Protein AF-A0A941BJJ2-F1 (afdb_monomer)

Sequence (312 aa):
MTAWLQRWLAAWRRRQGHYDRRLLAAAHAQPLGSAAGLLVAAQWRRDLGRPLPRRWVVPLRQGLAQLSAAQRSRALGLLAEVAPRSLDGLPEDWLVQAAQLPGVAEWLGRPSALASLAQRAQFEQWVLAHCAQGHCLVGNAAALAGCGLGVQIDRAGAVWRFNQWQGGQAAPADVGTRCDVWVLSPALQDAPLPPGLRWAVVSGPDMRFQGRHWPLAQRLQAAGVAVLTVPLPAWRAAVEALQAPPSAGVLALAWLSQLGGGWQGLRALGIGQGLATPGSYHLARPGARPGSRHDWAAEAALVARWRAQGLG

Secondary structure (DSSP, 8-state):
--HHHHHHHHHHHHHTT--SHHHHHHHHTS-TTSHHHHHHHHHHHHHTT-PPPHHHHHHHHHTGGGS-HHHHHHHHHHHHHH-GGGGTTS-HHHHHHHTTSHHHHHHTT---SSPPHHHHHHHHHHHHHHGGG-EEEE--BGGGTT---HHHHHTSSEEEEESS-SSTT--HHHH-S--SEEEE-TT----PPPTT--EEEE-SS-GGGT----HHHHHHHHTT-EEEE--HHHHHHHHHHHSSPPPHHHHHHHHHHHHSSSSTTEEEESSS----BTTB-BTTSTTPPPPTTS-HHHHHHHHHHHHHTT--

Structure (mmCIF, N/CA/C/O backbone):
data_AF-A0A941BJJ2-F1
#
_entry.id   AF-A0A941BJJ2-F1
#
loop_
_atom_site.group_PDB
_atom_site.id
_atom_site.type_symbol
_atom_site.label_atom_id
_atom_site.label_alt_id
_atom_site.label_comp_id
_atom_site.label_asym_id
_atom_site.label_entity_id
_atom_site.label_seq_id
_atom_site.pdbx_PDB_ins_code
_atom_site.Cartn_x
_atom_site.Cartn_y
_atom_site.Cartn_z
_atom_site.occupancy
_atom_site.B_iso_or_equiv
_atom_site.auth_seq_id
_atom_site.auth_comp_id
_atom_site.auth_asym_id
_atom_site.auth_atom_id
_atom_site.pdbx_PDB_model_num
ATOM 1 N N . MET A 1 1 ? -2.528 18.295 -30.732 1.00 64.44 1 MET A N 1
ATOM 2 C CA . MET A 1 1 ? -1.818 18.414 -29.434 1.00 64.44 1 MET A CA 1
ATOM 3 C C . MET A 1 1 ? -0.493 17.671 -29.544 1.00 64.44 1 MET A C 1
ATOM 5 O O . MET A 1 1 ? -0.512 16.523 -29.963 1.00 64.44 1 MET A O 1
ATOM 9 N N . THR A 1 2 ? 0.644 18.308 -29.255 1.00 84.62 2 THR A N 1
ATOM 10 C CA . THR A 1 2 ? 1.971 17.679 -29.412 1.00 84.62 2 THR A CA 1
ATOM 11 C C . THR A 1 2 ? 2.172 16.536 -28.404 1.00 84.62 2 THR A C 1
ATOM 13 O O . THR A 1 2 ? 1.611 16.557 -27.305 1.00 84.62 2 THR A O 1
ATOM 16 N N . ALA A 1 3 ? 3.016 15.550 -28.732 1.00 82.38 3 ALA A N 1
ATOM 17 C CA . ALA A 1 3 ? 3.355 14.440 -27.827 1.00 82.38 3 ALA A CA 1
ATOM 18 C C . ALA A 1 3 ? 3.978 14.916 -26.495 1.00 82.38 3 ALA A C 1
ATOM 20 O O . ALA A 1 3 ? 3.915 14.238 -25.469 1.00 82.38 3 ALA A O 1
ATOM 21 N N . TRP A 1 4 ? 4.591 16.103 -26.487 1.00 84.88 4 TRP A N 1
ATOM 22 C CA . TRP A 1 4 ? 5.081 16.744 -25.268 1.00 84.88 4 TRP A CA 1
ATOM 23 C C . TRP A 1 4 ? 3.940 17.197 -24.345 1.00 84.88 4 TRP A C 1
ATOM 25 O O . TRP A 1 4 ? 3.949 16.841 -23.168 1.00 84.88 4 TRP A O 1
ATOM 35 N N . LEU A 1 5 ? 2.918 17.881 -24.875 1.00 86.81 5 LEU A N 1
ATOM 36 C CA . LEU A 1 5 ? 1.760 18.329 -24.088 1.00 86.81 5 LEU A CA 1
ATOM 37 C C . LEU A 1 5 ? 1.011 17.152 -23.453 1.00 86.81 5 LEU A C 1
ATOM 39 O O . LEU A 1 5 ? 0.650 17.209 -22.280 1.00 86.81 5 LEU A O 1
ATOM 43 N N . GLN A 1 6 ? 0.835 16.053 -24.193 1.00 84.06 6 GLN A N 1
ATOM 44 C CA . GLN A 1 6 ? 0.221 14.827 -23.668 1.00 84.06 6 GLN A CA 1
ATOM 45 C C . GLN A 1 6 ? 1.007 14.243 -22.486 1.00 84.06 6 GLN A C 1
ATOM 47 O O . GLN A 1 6 ? 0.415 13.875 -21.471 1.00 84.06 6 GLN A O 1
ATOM 52 N N . ARG A 1 7 ? 2.342 14.193 -22.590 1.00 84.75 7 ARG A N 1
ATOM 53 C CA . ARG A 1 7 ? 3.227 13.723 -21.511 1.00 84.75 7 ARG A CA 1
ATOM 54 C C . ARG A 1 7 ? 3.148 14.606 -20.279 1.00 84.75 7 ARG A C 1
ATOM 56 O O . ARG A 1 7 ? 3.023 14.094 -19.168 1.00 84.75 7 ARG A O 1
ATOM 63 N N . TRP A 1 8 ? 3.221 15.916 -20.483 1.00 90.06 8 TRP A N 1
ATOM 64 C CA . TRP A 1 8 ? 3.136 16.886 -19.403 1.00 90.06 8 TRP A CA 1
ATOM 65 C C . TRP A 1 8 ? 1.791 16.782 -18.677 1.00 90.06 8 TRP A C 1
ATOM 67 O O . TRP A 1 8 ? 1.768 16.643 -17.454 1.00 90.06 8 TRP A O 1
ATOM 77 N N . LEU A 1 9 ? 0.685 16.731 -19.425 1.00 90.44 9 LEU A N 1
ATOM 78 C CA . LEU A 1 9 ? -0.656 16.617 -18.860 1.00 90.44 9 LEU A CA 1
ATOM 79 C C . LEU A 1 9 ? -0.828 15.310 -18.077 1.00 90.44 9 LEU A C 1
ATOM 81 O O . LEU A 1 9 ? -1.348 15.327 -16.966 1.00 90.44 9 LEU A O 1
ATOM 85 N N . ALA A 1 10 ? -0.362 14.181 -18.614 1.00 88.75 10 ALA A N 1
ATOM 86 C CA . ALA A 1 10 ? -0.423 12.894 -17.924 1.00 88.75 10 ALA A CA 1
ATOM 87 C C . ALA A 1 10 ? 0.401 12.891 -16.628 1.00 88.75 10 ALA A C 1
ATOM 89 O O . ALA A 1 10 ? -0.076 12.442 -15.584 1.00 88.75 10 ALA A O 1
ATOM 90 N N . ALA A 1 11 ? 1.614 13.452 -16.664 1.00 90.69 11 ALA A N 1
ATOM 91 C CA . ALA A 1 11 ? 2.453 13.595 -15.480 1.00 90.69 11 ALA A CA 1
ATOM 92 C C . ALA A 1 11 ? 1.808 14.510 -14.428 1.00 90.69 11 ALA A C 1
ATOM 94 O O . ALA A 1 11 ? 1.835 14.186 -13.240 1.00 90.69 11 ALA A O 1
ATOM 95 N N . TRP A 1 12 ? 1.200 15.622 -14.850 1.00 92.62 12 TRP A N 1
ATOM 96 C CA . TRP A 1 12 ? 0.451 16.515 -13.971 1.00 92.62 12 TRP A CA 1
ATOM 97 C C . TRP A 1 12 ? -0.745 15.795 -13.336 1.00 92.62 12 TRP A C 1
ATOM 99 O O . TRP A 1 12 ? -0.838 15.753 -12.112 1.00 92.62 12 TRP A O 1
ATOM 109 N N . ARG A 1 13 ? -1.587 15.119 -14.131 1.00 92.94 13 ARG A N 1
ATOM 110 C CA . ARG A 1 13 ? -2.737 14.336 -13.639 1.00 92.94 13 ARG A CA 1
ATOM 111 C C . ARG A 1 13 ? -2.324 13.290 -12.606 1.00 92.94 13 ARG A C 1
ATOM 113 O O . ARG A 1 13 ? -2.926 13.198 -11.541 1.00 92.94 13 ARG A O 1
ATOM 120 N N . ARG A 1 14 ? -1.251 12.548 -12.887 1.00 92.69 14 ARG A N 1
ATOM 121 C CA . ARG A 1 14 ? -0.677 11.554 -11.971 1.00 92.69 14 ARG A CA 1
ATOM 122 C C . ARG A 1 14 ? -0.235 12.174 -10.639 1.00 92.69 14 ARG A C 1
ATOM 124 O O . ARG A 1 14 ? -0.453 11.574 -9.583 1.00 92.69 14 ARG A O 1
ATOM 131 N N . ARG A 1 15 ? 0.389 13.360 -10.670 1.00 91.75 15 ARG A N 1
ATOM 132 C CA . ARG A 1 15 ? 0.787 14.101 -9.456 1.00 91.75 15 ARG A CA 1
ATOM 133 C C . ARG A 1 15 ? -0.426 14.528 -8.633 1.00 91.75 15 ARG A C 1
ATOM 135 O O . ARG A 1 15 ? -0.359 14.422 -7.415 1.00 91.75 15 ARG A O 1
ATOM 142 N N . GLN A 1 16 ? -1.521 14.904 -9.293 1.00 92.88 16 GLN A N 1
ATOM 143 C CA . GLN A 1 16 ? -2.809 15.199 -8.652 1.00 92.88 16 GLN A CA 1
ATOM 144 C C . GLN A 1 16 ? -3.561 13.944 -8.170 1.00 92.88 16 GLN A C 1
ATOM 146 O O . GLN A 1 16 ? -4.627 14.059 -7.587 1.00 92.88 16 GLN A O 1
ATOM 151 N N . GLY A 1 17 ? -3.030 12.736 -8.398 1.00 93.00 17 GLY A N 1
ATOM 152 C CA . GLY A 1 17 ? -3.676 11.498 -7.956 1.00 93.00 17 GLY A CA 1
ATOM 153 C C . GLY A 1 17 ? -4.777 10.985 -8.884 1.00 93.00 17 GLY A C 1
ATOM 154 O O . GLY A 1 17 ? -5.478 10.057 -8.514 1.00 93.00 17 GLY A O 1
ATOM 155 N N . HIS A 1 18 ? -4.915 11.504 -10.108 1.00 93.94 18 HIS A N 1
ATOM 156 C CA . HIS A 1 18 ? -5.887 10.969 -11.068 1.00 93.94 18 HIS A CA 1
ATOM 157 C C . HIS A 1 18 ? -5.364 9.690 -11.722 1.00 93.94 18 HIS A C 1
ATOM 159 O O . HIS A 1 18 ? -4.494 9.734 -12.596 1.00 93.94 18 HIS A O 1
ATOM 165 N N . TYR A 1 19 ? -5.872 8.549 -11.266 1.00 93.88 19 TYR A N 1
ATOM 166 C CA . TYR A 1 19 ? -5.470 7.204 -11.668 1.00 93.88 19 TYR A CA 1
ATOM 167 C C . TYR A 1 19 ? -6.598 6.576 -12.494 1.00 93.88 19 TYR A C 1
ATOM 169 O O . TYR A 1 19 ? -7.220 5.592 -12.104 1.00 93.88 19 TYR A O 1
ATOM 177 N N . ASP A 1 20 ? -6.872 7.184 -13.647 1.00 91.38 20 ASP A N 1
ATOM 178 C CA . ASP A 1 20 ? -8.037 6.873 -14.471 1.00 91.38 20 ASP A CA 1
ATOM 179 C C . ASP A 1 20 ? -7.690 6.269 -15.843 1.00 91.38 20 ASP A C 1
ATOM 181 O O . ASP A 1 20 ? -6.527 6.111 -16.237 1.00 91.38 20 ASP A O 1
ATOM 185 N N . ARG A 1 21 ? -8.727 5.942 -16.626 1.00 88.19 21 ARG A N 1
ATOM 186 C CA . ARG A 1 21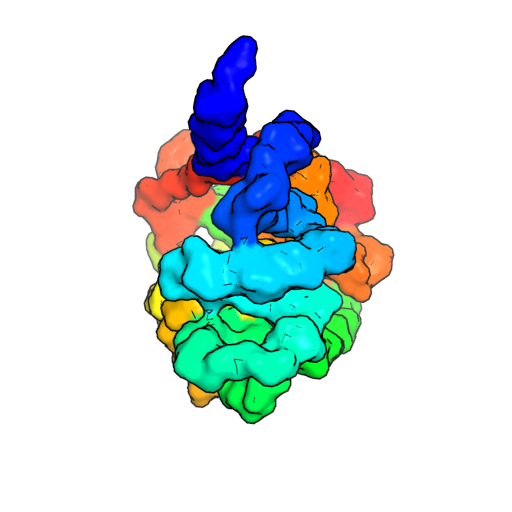 ? -8.564 5.457 -18.010 1.00 88.19 21 ARG A CA 1
ATOM 187 C C . ARG A 1 21 ? -7.811 6.448 -18.906 1.00 88.19 21 ARG A C 1
ATOM 189 O O . ARG A 1 21 ? -7.152 6.014 -19.849 1.00 88.19 21 ARG A O 1
ATOM 196 N N . ARG A 1 22 ? -7.872 7.757 -18.627 1.00 88.75 22 ARG A N 1
ATOM 197 C CA . ARG A 1 22 ? -7.148 8.779 -19.403 1.00 88.75 22 ARG A CA 1
ATOM 198 C C . ARG A 1 22 ? -5.647 8.699 -19.139 1.00 88.75 22 ARG A C 1
ATOM 200 O O . ARG A 1 22 ? -4.871 8.793 -20.088 1.00 88.75 22 ARG A O 1
ATOM 207 N N . LEU A 1 23 ? -5.233 8.458 -17.893 1.00 86.81 23 LEU A N 1
ATOM 208 C CA . LEU A 1 23 ? -3.835 8.179 -17.559 1.00 86.81 23 LEU A CA 1
ATOM 209 C C . LEU A 1 23 ? -3.337 6.914 -18.277 1.00 86.81 23 LEU A C 1
ATOM 211 O O . LEU A 1 23 ? -2.237 6.919 -18.831 1.00 86.81 23 LEU A O 1
ATOM 215 N N . LEU A 1 24 ? -4.155 5.856 -18.333 1.00 84.00 24 LEU A N 1
ATOM 216 C CA . LEU A 1 24 ? -3.811 4.634 -19.069 1.00 84.00 24 LEU A CA 1
ATOM 217 C C . LEU A 1 24 ? -3.651 4.888 -20.573 1.00 84.00 24 LEU A C 1
ATOM 219 O O . LEU A 1 24 ? -2.665 4.450 -21.163 1.00 84.00 24 LEU A O 1
ATOM 223 N N . ALA A 1 25 ? -4.591 5.612 -21.183 1.00 86.94 25 ALA A N 1
ATOM 224 C CA . ALA A 1 25 ? -4.524 5.972 -22.596 1.00 86.94 25 ALA A CA 1
ATOM 225 C C . ALA A 1 25 ? -3.265 6.798 -22.899 1.00 86.94 25 ALA A C 1
ATOM 227 O O . ALA A 1 25 ? -2.554 6.523 -23.864 1.00 86.94 25 ALA A O 1
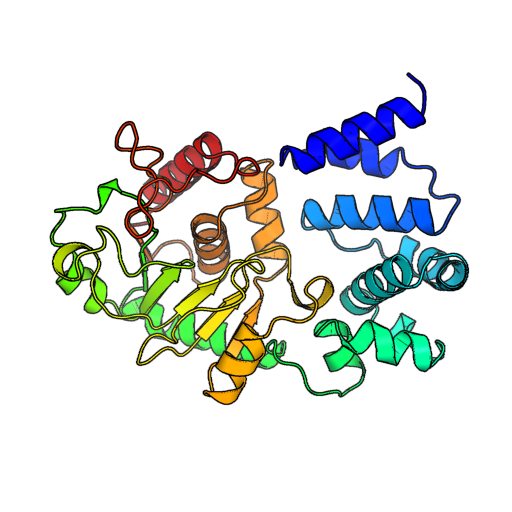ATOM 228 N N . ALA A 1 26 ? -2.921 7.749 -22.026 1.00 83.00 26 ALA A N 1
ATOM 229 C CA . ALA A 1 26 ? -1.684 8.510 -22.151 1.00 83.00 26 ALA A CA 1
ATOM 230 C C . ALA A 1 26 ? -0.429 7.628 -22.021 1.00 83.00 26 ALA A C 1
ATOM 232 O O . ALA A 1 26 ? 0.571 7.902 -22.687 1.00 83.00 26 ALA A O 1
ATOM 233 N N . ALA A 1 27 ? -0.471 6.575 -21.192 1.00 78.06 27 ALA A N 1
ATOM 234 C CA . ALA A 1 27 ? 0.613 5.597 -21.071 1.00 78.06 27 ALA A CA 1
ATOM 235 C C . ALA A 1 27 ? 0.811 4.812 -22.371 1.00 78.06 27 ALA A C 1
ATOM 237 O O . ALA A 1 27 ? 1.942 4.550 -22.768 1.00 78.06 27 ALA A O 1
ATOM 238 N N . HIS A 1 28 ? -0.285 4.447 -23.040 1.00 81.81 28 HIS A N 1
ATOM 239 C CA . HIS A 1 28 ? -0.249 3.750 -24.329 1.00 81.81 28 HIS A CA 1
ATOM 240 C C . HIS A 1 28 ? 0.188 4.645 -25.485 1.00 81.81 28 HIS A C 1
ATOM 242 O O . HIS A 1 28 ? 0.821 4.151 -26.409 1.00 81.81 28 HIS A O 1
ATOM 248 N N . ALA A 1 29 ? -0.093 5.945 -25.411 1.00 82.81 29 ALA A N 1
ATOM 249 C CA . ALA A 1 29 ? 0.345 6.927 -26.400 1.00 82.81 29 ALA A CA 1
ATOM 250 C C . ALA A 1 29 ? 1.833 7.313 -26.272 1.00 82.81 29 ALA A C 1
ATOM 252 O O . ALA A 1 29 ? 2.339 8.082 -27.089 1.00 82.81 29 ALA A O 1
ATOM 253 N N . GLN A 1 30 ? 2.548 6.824 -25.249 1.00 78.50 30 GLN A N 1
ATOM 254 C CA . GLN A 1 30 ? 3.980 7.086 -25.127 1.00 78.50 30 GLN A CA 1
ATOM 255 C C . GLN A 1 30 ? 4.753 6.421 -26.269 1.00 78.50 30 GLN A C 1
ATOM 257 O O . GLN A 1 30 ? 4.481 5.262 -26.587 1.00 78.50 30 GLN A O 1
ATOM 262 N N . PRO A 1 31 ? 5.763 7.095 -26.847 1.00 77.06 31 PRO A N 1
ATOM 263 C CA . PRO A 1 31 ? 6.654 6.450 -27.796 1.00 77.06 31 PRO A CA 1
ATOM 264 C C . PRO A 1 31 ? 7.407 5.323 -27.079 1.00 77.06 31 PRO A C 1
ATOM 266 O O . PRO A 1 31 ? 8.308 5.563 -26.275 1.00 77.06 31 PRO A O 1
ATOM 269 N N . LEU A 1 32 ? 7.023 4.080 -27.374 1.00 83.62 32 LEU A N 1
ATOM 270 C CA . LEU A 1 32 ? 7.649 2.869 -26.831 1.00 83.62 32 LEU A CA 1
ATOM 271 C C . LEU A 1 32 ? 8.997 2.551 -27.503 1.00 83.62 32 LEU A C 1
ATOM 273 O O . LEU A 1 32 ? 9.622 1.551 -27.169 1.00 83.62 32 LEU A O 1
ATOM 277 N N . GLY A 1 33 ? 9.445 3.400 -28.435 1.00 86.31 33 GLY A N 1
ATOM 278 C CA . GLY A 1 33 ? 10.691 3.237 -29.188 1.00 86.31 33 GLY A CA 1
ATOM 279 C C . GLY A 1 33 ? 11.971 3.466 -28.379 1.00 86.31 33 GLY A C 1
ATOM 280 O O . GLY A 1 33 ? 13.054 3.315 -28.926 1.00 86.31 33 GLY A O 1
ATOM 281 N N . SER A 1 34 ? 11.877 3.829 -27.094 1.00 93.69 34 SER A N 1
ATOM 282 C CA . SER A 1 34 ? 13.034 3.924 -26.198 1.00 93.69 34 SER A CA 1
ATOM 283 C C . SER A 1 34 ? 12.779 3.239 -24.858 1.00 93.69 34 SER A C 1
ATOM 285 O O . SER A 1 34 ? 11.648 3.185 -24.365 1.00 93.69 34 SER A O 1
ATOM 287 N N . ALA A 1 35 ? 13.856 2.777 -24.219 1.00 95.88 35 ALA A N 1
ATOM 288 C CA . ALA A 1 35 ? 13.809 2.156 -22.896 1.00 95.88 35 ALA A CA 1
ATOM 289 C C . ALA A 1 35 ? 13.190 3.084 -21.835 1.00 95.88 35 ALA A C 1
ATOM 291 O O . ALA A 1 35 ? 12.406 2.651 -20.989 1.00 95.88 35 ALA A O 1
ATOM 292 N N . ALA A 1 36 ? 13.511 4.381 -21.898 1.00 95.31 36 ALA A N 1
ATOM 293 C CA . ALA A 1 36 ? 12.982 5.381 -20.978 1.00 95.31 36 ALA A CA 1
ATOM 294 C C . ALA A 1 36 ? 11.472 5.596 -21.172 1.00 95.31 36 ALA A C 1
ATOM 296 O O . ALA A 1 36 ? 10.735 5.662 -20.187 1.00 95.31 36 ALA A O 1
ATOM 297 N N . GLY A 1 37 ? 11.002 5.660 -22.424 1.00 92.94 37 GLY A N 1
ATOM 298 C CA . GLY A 1 37 ? 9.573 5.746 -22.737 1.00 92.94 37 GLY A CA 1
ATOM 299 C C . GLY A 1 37 ? 8.808 4.517 -22.244 1.00 92.94 37 GLY A C 1
ATOM 300 O O . GLY A 1 37 ? 7.774 4.647 -21.586 1.00 92.94 37 GLY A O 1
ATOM 301 N N . LEU A 1 38 ? 9.375 3.328 -22.465 1.00 95.06 38 LEU A N 1
ATOM 302 C CA . LEU A 1 38 ? 8.817 2.061 -22.000 1.00 95.06 38 LEU A CA 1
ATOM 303 C C . LEU A 1 38 ? 8.732 1.985 -20.468 1.00 95.06 38 LEU A C 1
ATOM 305 O O . LEU A 1 38 ? 7.702 1.581 -19.929 1.00 95.06 38 LEU A O 1
ATOM 309 N N . LEU A 1 39 ? 9.778 2.423 -19.759 1.00 95.81 39 LEU A N 1
ATOM 310 C CA . LEU A 1 39 ? 9.790 2.493 -18.297 1.00 95.81 39 LEU A CA 1
ATOM 311 C C . LEU A 1 39 ? 8.706 3.440 -17.761 1.00 95.81 39 LEU A C 1
ATOM 313 O O . LEU A 1 39 ? 8.004 3.088 -16.815 1.00 95.81 39 LEU A O 1
ATOM 317 N N . VAL A 1 40 ? 8.543 4.625 -18.358 1.00 93.62 40 VAL A N 1
ATOM 318 C CA . VAL A 1 40 ? 7.496 5.583 -17.959 1.00 93.62 40 VAL A CA 1
ATOM 319 C C . VAL A 1 40 ? 6.106 4.978 -18.162 1.00 93.62 40 VAL A C 1
ATOM 321 O O . VAL A 1 40 ? 5.283 5.008 -17.244 1.00 93.62 40 VAL A O 1
ATOM 324 N N . ALA A 1 41 ? 5.857 4.368 -19.323 1.00 93.31 41 ALA A N 1
ATOM 325 C CA . ALA A 1 41 ? 4.592 3.698 -19.603 1.00 93.31 41 ALA A CA 1
ATOM 326 C C . ALA A 1 41 ? 4.328 2.544 -18.619 1.00 93.31 41 ALA A C 1
ATOM 328 O O . ALA A 1 41 ? 3.206 2.380 -18.132 1.00 93.31 41 ALA A O 1
ATOM 329 N N . ALA A 1 42 ? 5.358 1.762 -18.280 1.00 94.94 42 ALA A N 1
ATOM 330 C CA . ALA A 1 42 ? 5.259 0.684 -17.303 1.00 94.94 42 ALA A CA 1
ATOM 331 C C . ALA A 1 42 ? 4.931 1.208 -15.897 1.00 94.94 42 ALA A C 1
ATOM 333 O O . ALA A 1 42 ? 4.068 0.646 -15.228 1.00 94.94 42 ALA A O 1
ATOM 334 N N . GLN A 1 43 ? 5.541 2.319 -15.473 1.00 94.44 43 GLN A N 1
ATOM 335 C CA . GLN A 1 43 ? 5.244 2.957 -14.188 1.00 94.44 43 GLN A CA 1
ATOM 336 C C . GLN A 1 43 ? 3.795 3.442 -14.102 1.00 94.44 43 GLN A C 1
ATOM 338 O O . GLN A 1 43 ? 3.131 3.172 -13.107 1.00 94.44 43 GLN A O 1
ATOM 343 N N . TRP A 1 44 ? 3.271 4.095 -15.144 1.00 93.69 44 TRP A N 1
ATOM 344 C CA . TRP A 1 44 ? 1.878 4.564 -15.138 1.00 93.69 44 TRP A CA 1
ATOM 345 C C . TRP A 1 44 ? 0.882 3.407 -15.116 1.00 93.69 44 TRP A C 1
ATOM 347 O O . TRP A 1 44 ? -0.132 3.464 -14.427 1.00 93.69 44 TRP A O 1
ATOM 357 N N . ARG A 1 45 ? 1.177 2.312 -15.823 1.00 94.38 45 ARG A N 1
ATOM 358 C CA . ARG A 1 45 ? 0.385 1.082 -15.693 1.00 94.38 45 ARG A CA 1
ATOM 359 C C . ARG A 1 45 ? 0.432 0.540 -14.270 1.00 94.38 45 ARG A C 1
ATOM 361 O O . ARG A 1 45 ? -0.592 0.107 -13.744 1.00 94.38 45 ARG A O 1
ATOM 368 N N . ARG A 1 46 ? 1.608 0.581 -13.652 1.00 94.81 46 ARG A N 1
ATOM 369 C CA . ARG A 1 46 ? 1.829 0.048 -12.314 1.00 94.81 46 ARG A CA 1
ATOM 370 C C . ARG A 1 46 ? 1.119 0.850 -11.229 1.00 94.81 46 ARG A C 1
ATOM 372 O O . ARG A 1 46 ? 0.615 0.245 -10.284 1.00 94.81 46 ARG A O 1
ATOM 379 N N . ASP A 1 47 ? 1.008 2.165 -11.404 1.00 93.94 47 ASP A N 1
ATOM 380 C CA . ASP A 1 47 ? 0.167 3.051 -10.591 1.00 93.94 47 ASP A CA 1
ATOM 381 C C . ASP A 1 47 ? -1.309 2.634 -10.622 1.00 93.94 47 ASP A C 1
ATOM 383 O O . ASP A 1 47 ? -1.976 2.642 -9.592 1.00 93.94 47 ASP A O 1
ATOM 387 N N . LEU A 1 48 ? -1.795 2.159 -11.771 1.00 94.62 48 LEU A N 1
ATOM 388 C CA . LEU A 1 48 ? -3.141 1.591 -11.941 1.00 94.62 48 LEU A CA 1
ATOM 389 C C . LEU A 1 48 ? -3.260 0.145 -11.434 1.00 94.62 48 LEU A C 1
ATOM 391 O O . LEU A 1 48 ? -4.223 -0.557 -11.733 1.00 94.62 48 LEU A O 1
ATOM 395 N N . GLY A 1 49 ? -2.241 -0.346 -10.734 1.00 95.94 49 GLY A N 1
ATOM 396 C CA . GLY A 1 49 ? -2.206 -1.703 -10.222 1.00 95.94 49 GLY A CA 1
ATOM 397 C C . GLY A 1 49 ? -1.980 -2.783 -11.282 1.00 95.94 49 GLY A C 1
ATOM 398 O O . GLY A 1 49 ? -2.284 -3.954 -11.054 1.00 95.94 49 GLY A O 1
ATOM 399 N N . ARG A 1 50 ? -1.484 -2.411 -12.468 1.00 95.69 50 ARG A N 1
ATOM 400 C CA . ARG A 1 50 ? -1.277 -3.337 -13.587 1.00 95.69 50 ARG A CA 1
ATOM 401 C C . ARG A 1 50 ? 0.212 -3.648 -13.741 1.00 95.69 50 ARG A C 1
ATOM 403 O O . ARG A 1 50 ? 0.997 -2.713 -13.894 1.00 95.69 50 ARG A O 1
ATOM 410 N N . PRO A 1 51 ? 0.613 -4.929 -13.758 1.00 96.00 51 PRO A N 1
ATOM 411 C CA . PRO A 1 51 ? 2.015 -5.292 -13.922 1.00 96.00 51 PRO A CA 1
ATOM 412 C C . PRO A 1 51 ? 2.549 -4.916 -15.315 1.00 96.00 51 PRO A C 1
ATOM 414 O O . PRO A 1 51 ? 1.789 -4.616 -16.257 1.00 96.00 51 PRO A O 1
ATOM 417 N N . LEU A 1 52 ? 3.878 -4.965 -15.444 1.00 95.88 52 LEU A N 1
ATOM 418 C CA . LEU A 1 52 ? 4.577 -4.868 -16.724 1.00 95.88 52 LEU A CA 1
ATOM 419 C C . LEU A 1 52 ? 4.027 -5.937 -17.696 1.00 95.88 52 LEU A C 1
ATOM 421 O O . LEU A 1 52 ? 3.992 -7.117 -17.351 1.00 95.88 52 LEU A O 1
ATOM 425 N N . PRO A 1 53 ? 3.576 -5.577 -18.913 1.00 96.12 53 PRO A N 1
ATOM 426 C CA . PRO A 1 53 ? 3.183 -6.568 -19.912 1.00 96.12 53 PRO A CA 1
ATOM 427 C C . PRO A 1 53 ? 4.358 -7.482 -20.275 1.00 96.12 53 PRO A C 1
ATOM 429 O O . PRO A 1 53 ? 5.452 -6.986 -20.531 1.00 96.12 53 PRO A O 1
ATOM 432 N N . ARG A 1 54 ? 4.130 -8.796 -20.410 1.00 97.19 54 ARG A N 1
ATOM 433 C CA . ARG A 1 54 ? 5.195 -9.755 -20.779 1.00 97.19 54 ARG A CA 1
ATOM 434 C C . ARG A 1 54 ? 5.934 -9.373 -22.066 1.00 97.19 54 ARG A C 1
ATOM 436 O O . ARG A 1 54 ? 7.155 -9.438 -22.112 1.00 97.19 54 ARG A O 1
ATOM 443 N N . ARG A 1 55 ? 5.214 -8.867 -23.073 1.00 96.38 55 ARG A N 1
ATOM 444 C CA . ARG A 1 55 ? 5.799 -8.362 -24.332 1.00 96.38 55 ARG A CA 1
ATOM 445 C C . ARG A 1 55 ? 6.773 -7.185 -24.162 1.00 96.38 55 ARG A C 1
ATOM 447 O O . ARG A 1 55 ? 7.511 -6.877 -25.084 1.00 96.38 55 ARG A O 1
ATOM 454 N N . TRP A 1 56 ? 6.754 -6.497 -23.019 1.00 97.06 56 TRP A N 1
ATOM 455 C CA . TRP A 1 56 ? 7.663 -5.387 -22.713 1.00 97.06 56 TRP A CA 1
ATOM 456 C C . TRP A 1 56 ? 8.910 -5.831 -21.942 1.00 97.06 56 TRP A C 1
ATOM 458 O O . TRP A 1 56 ? 9.840 -5.042 -21.825 1.00 97.06 56 TRP A O 1
ATOM 468 N N . VAL A 1 57 ? 8.962 -7.075 -21.451 1.00 98.12 57 VAL A N 1
ATOM 469 C CA . VAL A 1 57 ? 10.097 -7.596 -20.669 1.00 98.12 57 VAL A CA 1
ATOM 470 C C . VAL A 1 57 ? 11.385 -7.572 -21.491 1.00 98.12 57 VAL A C 1
ATOM 472 O O . VAL A 1 57 ? 12.366 -6.976 -21.057 1.00 98.12 57 VAL A O 1
ATOM 475 N N . VAL A 1 58 ? 11.376 -8.166 -22.691 1.00 97.94 58 VAL A N 1
ATOM 476 C CA . VAL A 1 58 ? 12.576 -8.254 -23.541 1.00 97.94 58 VAL A CA 1
ATOM 477 C C . VAL A 1 58 ? 13.067 -6.868 -23.990 1.00 97.94 58 VAL A C 1
ATOM 479 O O . VAL A 1 58 ? 14.230 -6.566 -23.720 1.00 97.94 58 VAL A O 1
ATOM 482 N N . PRO A 1 59 ? 12.225 -5.978 -24.561 1.00 97.75 59 PRO A N 1
ATOM 483 C CA . PRO A 1 59 ? 12.681 -4.643 -24.954 1.00 97.75 59 PRO A CA 1
ATOM 484 C C . PRO A 1 59 ? 13.176 -3.793 -23.775 1.00 97.75 59 PRO A C 1
ATOM 486 O O . PRO A 1 59 ? 14.176 -3.087 -23.899 1.00 97.75 59 PRO A O 1
ATOM 489 N N . LEU A 1 60 ? 12.519 -3.872 -22.608 1.00 98.00 60 LEU A N 1
ATOM 490 C CA . LEU A 1 60 ? 12.955 -3.130 -21.420 1.00 98.00 60 LEU A CA 1
ATOM 491 C C . LEU A 1 60 ? 14.313 -3.629 -20.924 1.00 98.00 60 LEU A C 1
ATOM 493 O O . LEU A 1 60 ? 15.174 -2.811 -20.606 1.00 98.00 60 LEU A O 1
ATOM 497 N N . ARG A 1 61 ? 14.509 -4.955 -20.893 1.00 98.25 61 ARG A N 1
ATOM 498 C CA . ARG A 1 61 ? 15.777 -5.587 -20.517 1.00 98.25 61 ARG A CA 1
ATOM 499 C C . ARG A 1 61 ? 16.911 -5.165 -21.456 1.00 98.25 61 ARG A C 1
ATOM 501 O O . ARG A 1 61 ? 17.957 -4.738 -20.981 1.00 98.25 61 ARG A O 1
ATOM 508 N N . GLN A 1 62 ? 16.700 -5.245 -22.770 1.00 98.06 62 GLN A N 1
ATOM 509 C CA . GLN A 1 62 ? 17.697 -4.843 -23.775 1.00 98.06 62 GLN A CA 1
ATOM 510 C C . GLN A 1 62 ? 18.068 -3.355 -23.660 1.00 98.06 62 GLN A C 1
ATOM 512 O O . GLN A 1 62 ? 19.209 -2.969 -23.895 1.00 98.06 62 GLN A O 1
ATOM 517 N N . GLY A 1 63 ? 17.118 -2.519 -23.240 1.00 98.06 63 GLY A N 1
ATOM 518 C CA . GLY A 1 63 ? 17.306 -1.085 -23.060 1.00 98.06 63 GLY A CA 1
ATOM 519 C C . GLY A 1 63 ? 17.952 -0.640 -21.740 1.00 98.06 63 GLY A C 1
ATOM 520 O O . GLY A 1 63 ? 18.159 0.559 -21.558 1.00 98.06 63 GLY A O 1
ATOM 521 N N . LEU A 1 64 ? 18.268 -1.546 -20.803 1.00 98.56 64 LEU A N 1
ATOM 522 C CA . LEU A 1 64 ? 18.735 -1.181 -19.451 1.00 98.56 64 LEU A CA 1
ATOM 523 C C . LEU A 1 64 ? 20.019 -0.335 -19.442 1.00 98.56 64 LEU A C 1
ATOM 525 O O . LEU A 1 64 ? 20.152 0.562 -18.603 1.00 98.56 64 LEU A O 1
ATOM 529 N N . ALA A 1 65 ? 20.938 -0.589 -20.378 1.00 98.12 65 ALA A N 1
ATOM 530 C CA . ALA A 1 65 ? 22.196 0.151 -20.503 1.00 98.12 65 ALA A CA 1
ATOM 531 C C . ALA A 1 65 ? 21.978 1.639 -20.840 1.00 98.12 65 ALA A C 1
ATOM 533 O O . ALA A 1 65 ? 22.772 2.485 -20.443 1.00 98.12 65 ALA A O 1
ATOM 534 N N . GLN A 1 66 ? 20.869 1.965 -21.512 1.00 97.88 66 GLN A N 1
ATOM 535 C CA . GLN A 1 66 ? 20.514 3.328 -21.930 1.00 97.88 66 GLN A CA 1
ATOM 536 C C . GLN A 1 66 ? 19.843 4.136 -20.808 1.00 97.88 66 GLN A C 1
ATOM 538 O O . GLN A 1 66 ? 19.585 5.330 -20.955 1.00 97.88 66 GLN A O 1
ATOM 543 N N . LEU A 1 67 ? 19.499 3.486 -19.694 1.00 98.12 67 LEU A N 1
ATOM 544 C CA . LEU A 1 67 ? 18.851 4.124 -18.556 1.00 98.12 67 LEU A CA 1
ATOM 545 C C . LEU A 1 67 ? 19.892 4.664 -17.575 1.00 98.12 67 LEU A C 1
ATOM 547 O O . LEU A 1 67 ? 20.908 4.016 -17.308 1.00 98.12 67 LEU A O 1
ATOM 551 N N . SER A 1 68 ? 19.581 5.803 -16.948 1.00 97.31 68 SER A N 1
ATOM 552 C CA . SER A 1 68 ? 20.321 6.265 -15.764 1.00 97.31 68 SER A CA 1
ATOM 553 C C . SER A 1 68 ? 20.233 5.235 -14.633 1.00 97.31 68 SER A C 1
ATOM 555 O O . SER A 1 68 ? 19.262 4.481 -14.559 1.00 97.31 68 SER A O 1
ATOM 557 N N . ALA A 1 69 ? 21.182 5.236 -13.695 1.00 96.38 69 ALA A N 1
ATOM 558 C CA . ALA A 1 69 ? 21.202 4.288 -12.573 1.00 96.38 69 ALA A CA 1
ATOM 559 C C . ALA A 1 69 ? 19.867 4.240 -11.796 1.00 96.38 69 ALA A C 1
ATOM 561 O O . ALA A 1 69 ? 19.314 3.173 -11.515 1.00 96.38 69 ALA A O 1
ATOM 562 N N . ALA A 1 70 ? 19.271 5.409 -11.531 1.00 95.44 70 ALA A N 1
ATOM 563 C CA . ALA A 1 70 ? 17.987 5.499 -10.844 1.00 95.44 70 ALA A CA 1
ATOM 564 C C . ALA A 1 70 ? 16.836 4.869 -11.649 1.00 95.44 70 ALA A C 1
ATOM 566 O O . ALA A 1 70 ? 16.006 4.164 -11.068 1.00 95.44 70 ALA A O 1
ATOM 567 N N . GLN A 1 71 ? 16.780 5.114 -12.964 1.00 97.12 71 GLN A N 1
ATOM 568 C CA . GLN A 1 71 ? 15.789 4.521 -13.869 1.00 97.12 71 GLN A CA 1
ATOM 569 C C . GLN A 1 71 ? 16.003 3.016 -14.027 1.00 97.12 71 GLN A C 1
ATOM 571 O O . GLN A 1 71 ? 15.037 2.261 -13.958 1.00 97.12 71 GLN A O 1
ATOM 576 N N . ARG A 1 72 ? 17.256 2.585 -14.169 1.00 98.00 72 ARG A N 1
ATOM 577 C CA . ARG A 1 72 ? 17.654 1.185 -14.288 1.00 98.00 72 ARG A CA 1
ATOM 578 C C . ARG A 1 72 ? 17.206 0.379 -13.079 1.00 98.00 72 ARG A C 1
ATOM 580 O O . ARG A 1 72 ? 16.499 -0.601 -13.250 1.00 98.00 72 ARG A O 1
ATOM 587 N N . SER A 1 73 ? 17.489 0.844 -11.862 1.00 96.88 73 SER A N 1
ATOM 588 C CA . SER A 1 73 ? 17.014 0.169 -10.646 1.00 96.88 73 SER A CA 1
ATOM 589 C C . SER A 1 73 ? 15.478 0.066 -10.597 1.00 96.88 73 SER A C 1
ATOM 591 O O . SER A 1 73 ? 14.952 -0.981 -10.232 1.00 96.88 73 SER A O 1
ATOM 593 N N . ARG A 1 74 ? 14.730 1.090 -11.040 1.00 97.00 74 ARG A N 1
ATOM 594 C CA . ARG A 1 74 ? 13.256 0.995 -11.143 1.00 97.00 74 ARG A CA 1
ATOM 595 C C . ARG A 1 74 ? 12.811 -0.030 -12.193 1.00 97.00 74 ARG A C 1
ATOM 597 O O . ARG A 1 74 ? 11.855 -0.758 -11.953 1.00 97.00 74 ARG A O 1
ATOM 604 N N . ALA A 1 75 ? 13.481 -0.082 -13.344 1.00 98.06 75 ALA A N 1
ATOM 605 C CA . ALA A 1 75 ? 13.203 -1.069 -14.385 1.00 98.06 75 ALA A CA 1
ATOM 606 C C . ALA A 1 75 ? 13.481 -2.497 -13.892 1.00 98.06 75 ALA A C 1
ATOM 608 O O . ALA A 1 75 ? 12.651 -3.374 -14.100 1.00 98.06 75 ALA A O 1
ATOM 609 N N . LEU A 1 76 ? 14.586 -2.707 -13.169 1.00 98.25 76 LEU A N 1
ATOM 610 C CA . LEU A 1 76 ? 14.930 -3.989 -12.551 1.00 98.25 76 LEU A CA 1
ATOM 611 C C . LEU A 1 76 ? 13.875 -4.432 -11.531 1.00 98.25 76 LEU A C 1
ATOM 613 O O . LEU A 1 76 ? 13.496 -5.596 -11.539 1.00 98.25 76 LEU A O 1
ATOM 617 N N . GLY A 1 77 ? 13.322 -3.514 -10.730 1.00 97.19 77 GLY A N 1
ATOM 618 C CA . GLY A 1 77 ? 12.189 -3.817 -9.847 1.00 97.19 77 GLY A CA 1
ATOM 619 C C . GLY A 1 77 ? 10.946 -4.312 -10.599 1.00 97.19 77 GLY A C 1
ATOM 620 O O . GLY A 1 77 ? 10.343 -5.308 -10.209 1.00 97.19 77 GLY A O 1
ATOM 621 N N . LEU A 1 78 ? 10.587 -3.664 -11.713 1.00 97.75 78 LEU A N 1
ATOM 622 C CA . LEU A 1 78 ? 9.453 -4.081 -12.554 1.00 97.75 78 LEU A CA 1
ATOM 623 C C . LEU A 1 78 ? 9.700 -5.422 -13.263 1.00 97.75 78 LEU A C 1
ATOM 625 O O . LEU A 1 78 ? 8.771 -6.207 -13.445 1.00 97.75 78 LEU A O 1
ATOM 629 N N . LEU A 1 79 ? 10.941 -5.678 -13.681 1.00 98.12 79 LEU A N 1
ATOM 630 C CA . LEU A 1 79 ? 11.352 -6.953 -14.266 1.00 98.12 79 LEU A CA 1
ATOM 631 C C . LEU A 1 79 ? 11.295 -8.075 -13.221 1.00 98.12 79 LEU A C 1
ATOM 633 O O . LEU A 1 79 ? 10.712 -9.120 -13.503 1.00 98.12 79 LE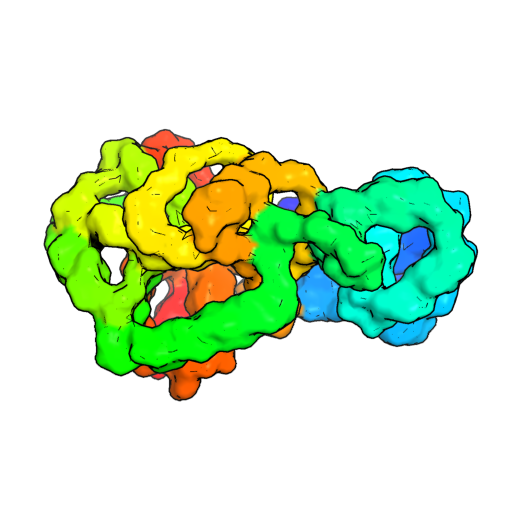U A O 1
ATOM 637 N N . ALA A 1 80 ? 11.805 -7.831 -12.010 1.00 96.81 80 ALA A N 1
ATOM 638 C CA . ALA A 1 80 ? 11.747 -8.767 -10.887 1.00 96.81 80 ALA A CA 1
ATOM 639 C C . ALA A 1 80 ? 10.308 -9.151 -10.524 1.00 96.81 80 ALA A C 1
ATOM 641 O O . ALA A 1 80 ? 10.033 -10.307 -10.235 1.00 96.81 80 ALA A O 1
ATOM 642 N N . GLU A 1 81 ? 9.374 -8.200 -10.581 1.00 95.94 81 GLU A N 1
ATOM 643 C CA . GLU A 1 81 ? 7.967 -8.455 -10.269 1.00 95.94 81 GLU A CA 1
ATOM 644 C C . GLU A 1 81 ? 7.301 -9.459 -11.225 1.00 95.94 81 GLU A C 1
ATOM 646 O O . GLU A 1 81 ? 6.472 -10.262 -10.799 1.00 95.94 81 GLU A O 1
ATOM 651 N N . VAL A 1 82 ? 7.614 -9.393 -12.523 1.00 97.38 82 VAL A N 1
ATOM 652 C CA . VAL A 1 82 ? 6.859 -10.117 -13.565 1.00 97.38 82 VAL A CA 1
ATOM 653 C C . VAL A 1 82 ? 7.627 -11.294 -14.156 1.00 97.38 82 VAL A C 1
ATOM 655 O O . VAL A 1 82 ? 7.024 -12.296 -14.544 1.00 97.38 82 VAL A O 1
ATOM 658 N N . ALA A 1 83 ? 8.944 -11.170 -14.273 1.00 97.44 83 ALA A N 1
ATOM 659 C CA . ALA A 1 83 ? 9.818 -12.165 -14.871 1.00 97.44 83 ALA A CA 1
ATOM 660 C C . ALA A 1 83 ? 11.188 -12.146 -14.166 1.00 97.44 83 ALA A C 1
ATOM 662 O O . ALA A 1 83 ? 12.153 -11.662 -14.756 1.00 97.44 83 ALA A O 1
ATOM 663 N N . PRO A 1 84 ? 11.308 -12.676 -12.934 1.00 96.56 84 PRO A N 1
ATOM 664 C CA . PRO A 1 84 ? 12.555 -12.628 -12.164 1.00 96.56 84 PRO A CA 1
ATOM 665 C C . PRO A 1 84 ? 13.783 -13.163 -12.919 1.00 96.56 84 PRO A C 1
ATOM 667 O O . PRO A 1 84 ? 14.820 -12.512 -12.949 1.00 96.56 84 PRO A O 1
ATOM 670 N N . ARG A 1 85 ? 13.630 -14.265 -13.669 1.00 97.31 85 ARG A N 1
ATOM 671 C CA . ARG A 1 85 ? 14.682 -14.838 -14.539 1.00 97.31 85 ARG A CA 1
ATOM 672 C C . ARG A 1 85 ? 15.166 -13.905 -15.655 1.00 97.31 85 ARG A C 1
ATOM 674 O O . ARG A 1 85 ? 16.195 -14.131 -16.279 1.00 97.31 85 ARG A O 1
ATOM 681 N N . SER A 1 86 ? 14.444 -12.820 -15.939 1.00 97.75 86 SER A N 1
ATOM 682 C CA . SER A 1 86 ? 14.942 -11.786 -16.853 1.00 97.75 86 SER A CA 1
ATOM 683 C C . SER A 1 86 ? 16.126 -10.998 -16.276 1.00 97.75 86 SER A C 1
ATOM 685 O O . SER A 1 86 ? 16.753 -10.243 -17.018 1.00 97.75 86 SER A O 1
ATOM 687 N N . LEU A 1 87 ? 16.445 -11.187 -14.992 1.00 98.06 87 LEU A N 1
ATOM 688 C CA . LEU A 1 87 ? 17.617 -10.619 -14.337 1.00 98.06 87 LEU A CA 1
ATOM 689 C C . LEU A 1 87 ? 18.890 -11.463 -14.525 1.00 98.06 87 LEU A C 1
ATOM 691 O O . LEU A 1 87 ? 19.985 -10.953 -14.291 1.00 98.06 87 LEU A O 1
ATOM 695 N N . ASP A 1 88 ? 18.765 -12.715 -14.972 1.00 97.50 88 ASP A N 1
ATOM 696 C CA . ASP A 1 88 ? 19.891 -13.644 -15.110 1.00 97.50 88 ASP A CA 1
ATOM 697 C C . ASP A 1 88 ? 20.907 -13.126 -16.138 1.00 97.50 88 ASP A C 1
ATOM 699 O O . ASP A 1 88 ? 20.535 -12.772 -17.259 1.00 97.50 88 ASP A O 1
ATOM 703 N N . GLY A 1 89 ? 22.190 -13.080 -15.772 1.00 97.19 89 GLY A N 1
ATOM 704 C CA . GLY A 1 89 ? 23.273 -12.607 -16.645 1.00 97.19 89 GLY A CA 1
ATOM 705 C C . GLY A 1 89 ? 23.343 -11.085 -16.835 1.00 97.19 89 GLY A C 1
ATOM 706 O O . GLY A 1 89 ? 24.050 -10.620 -17.727 1.00 97.19 89 GLY A O 1
ATOM 707 N N . LEU A 1 90 ? 22.605 -10.294 -16.047 1.00 98.31 90 LEU A N 1
ATOM 708 C CA . LEU A 1 90 ? 22.818 -8.844 -15.983 1.00 98.31 90 LEU A CA 1
ATOM 709 C C . LEU A 1 90 ? 24.084 -8.501 -15.170 1.00 98.31 90 LEU A C 1
ATOM 711 O O . LEU A 1 90 ? 24.457 -9.280 -14.292 1.00 98.31 90 LEU A O 1
ATOM 715 N N . PRO A 1 91 ? 24.723 -7.337 -15.416 1.00 98.38 91 PRO A N 1
ATOM 716 C CA . PRO A 1 91 ? 25.890 -6.891 -14.655 1.00 98.38 91 PRO A CA 1
ATOM 717 C C . PRO A 1 91 ? 25.658 -6.887 -13.138 1.00 98.38 91 PRO A C 1
ATOM 719 O O . PRO A 1 91 ? 24.626 -6.408 -12.654 1.00 98.38 91 PRO A O 1
ATOM 722 N N . GLU A 1 92 ? 26.626 -7.418 -12.388 1.00 97.62 92 GLU A N 1
ATOM 723 C CA . GLU A 1 92 ? 26.518 -7.597 -10.937 1.00 97.62 92 GLU A CA 1
ATOM 724 C C . GLU A 1 92 ? 26.333 -6.267 -10.197 1.00 97.62 92 GLU A C 1
ATOM 726 O O . GLU A 1 92 ? 25.498 -6.173 -9.298 1.00 97.62 92 GLU A O 1
ATOM 731 N N . ASP A 1 93 ? 27.038 -5.214 -10.610 1.00 97.75 93 ASP A N 1
ATOM 732 C CA . ASP A 1 93 ? 26.931 -3.872 -10.032 1.00 97.75 93 ASP A CA 1
ATOM 733 C C . ASP A 1 93 ? 25.498 -3.316 -10.134 1.00 97.75 93 ASP A C 1
ATOM 735 O O . ASP A 1 93 ? 24.991 -2.693 -9.193 1.00 97.75 93 ASP A O 1
ATOM 739 N N . TRP A 1 94 ? 24.790 -3.610 -11.232 1.00 98.12 94 TRP A N 1
ATOM 740 C CA . TRP A 1 94 ? 23.392 -3.206 -11.407 1.00 98.12 94 TRP A CA 1
ATOM 741 C C . TRP A 1 94 ? 22.474 -3.957 -10.445 1.00 98.12 94 TRP A C 1
ATOM 743 O O . TRP A 1 94 ? 21.563 -3.356 -9.868 1.00 98.12 94 TRP A O 1
ATOM 753 N N . LEU A 1 95 ? 22.705 -5.261 -10.273 1.00 97.69 95 LEU A N 1
ATOM 754 C CA . LEU A 1 95 ? 21.927 -6.119 -9.380 1.00 97.69 95 LEU A CA 1
ATOM 755 C C . LEU A 1 95 ? 22.167 -5.757 -7.912 1.00 97.69 95 LEU A C 1
ATOM 757 O O . LEU A 1 95 ? 21.206 -5.637 -7.155 1.00 97.69 95 LEU A O 1
ATOM 761 N N . VAL A 1 96 ? 23.417 -5.492 -7.522 1.00 95.31 96 VAL A N 1
ATOM 762 C CA . VAL A 1 96 ? 23.785 -5.021 -6.179 1.00 95.31 96 VAL A CA 1
ATOM 763 C C . VAL A 1 96 ? 23.083 -3.704 -5.860 1.00 95.31 96 VAL A C 1
ATOM 765 O O . VAL A 1 96 ? 22.468 -3.579 -4.801 1.00 95.31 96 VAL A O 1
ATOM 768 N N . GLN A 1 97 ? 23.103 -2.739 -6.782 1.00 95.25 97 GLN A N 1
ATOM 769 C CA . GLN A 1 97 ? 22.401 -1.472 -6.587 1.00 95.25 97 GLN A CA 1
ATOM 770 C C . GLN A 1 97 ? 20.879 -1.669 -6.507 1.00 95.25 97 GLN A C 1
ATOM 772 O O . GLN A 1 97 ? 20.200 -1.041 -5.693 1.00 95.25 97 GLN A O 1
ATOM 777 N N . ALA A 1 98 ? 20.318 -2.534 -7.353 1.00 95.75 98 ALA A N 1
ATOM 778 C CA . ALA A 1 98 ? 18.886 -2.803 -7.372 1.00 95.75 98 ALA A CA 1
ATOM 779 C C . ALA A 1 98 ? 18.404 -3.642 -6.183 1.00 95.75 98 ALA A C 1
ATOM 781 O O . ALA A 1 98 ? 17.232 -3.526 -5.838 1.00 95.75 98 ALA A O 1
ATOM 782 N N . ALA A 1 99 ? 19.281 -4.395 -5.510 1.00 95.31 99 ALA A N 1
ATOM 783 C CA . ALA A 1 99 ? 18.973 -5.160 -4.299 1.00 95.31 99 ALA A CA 1
ATOM 784 C C . ALA A 1 99 ? 18.547 -4.280 -3.106 1.00 95.31 99 ALA A C 1
ATOM 786 O O . ALA A 1 99 ? 18.062 -4.787 -2.102 1.00 95.31 99 ALA A O 1
ATOM 787 N N . GLN A 1 100 ? 18.643 -2.951 -3.217 1.00 92.62 100 GLN A N 1
ATOM 788 C CA . GLN A 1 100 ? 17.953 -2.029 -2.305 1.00 92.62 100 GLN A CA 1
ATOM 789 C C . GLN A 1 100 ? 16.420 -2.152 -2.379 1.00 92.62 100 GLN A C 1
ATOM 791 O O . GLN A 1 100 ? 15.725 -1.691 -1.474 1.00 92.62 100 GLN A O 1
ATOM 796 N N . LEU A 1 101 ? 15.893 -2.725 -3.467 1.00 93.94 101 LEU A N 1
ATOM 797 C CA . LEU A 1 101 ? 14.493 -3.098 -3.628 1.00 93.94 101 LEU A CA 1
ATOM 798 C C . LEU A 1 101 ? 14.288 -4.519 -3.076 1.00 93.94 101 LEU A C 1
ATOM 800 O O . LEU A 1 101 ? 14.887 -5.461 -3.600 1.00 93.94 101 LEU A O 1
ATOM 804 N N . PRO A 1 102 ? 13.411 -4.710 -2.080 1.00 92.38 102 PRO A N 1
ATOM 805 C CA . PRO A 1 102 ? 13.178 -6.007 -1.449 1.00 92.38 102 PRO A CA 1
ATOM 806 C C . PRO A 1 102 ? 12.879 -7.169 -2.394 1.00 92.38 102 PRO A C 1
ATOM 808 O O . PRO A 1 102 ? 13.439 -8.243 -2.226 1.00 92.38 102 PRO A O 1
ATOM 811 N N . GLY A 1 103 ? 12.060 -6.954 -3.423 1.00 92.25 103 GLY A N 1
ATOM 812 C CA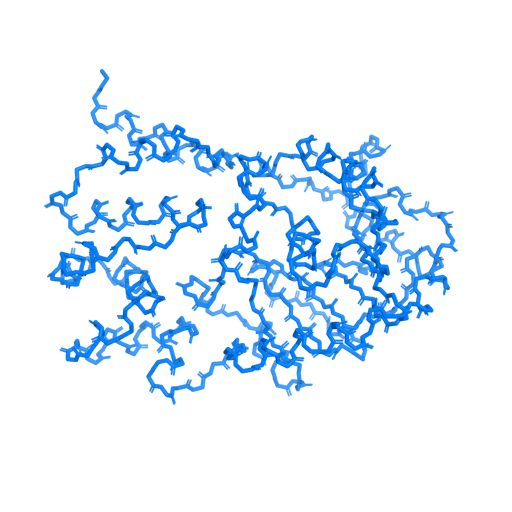 . GLY A 1 103 ? 11.729 -8.006 -4.387 1.00 92.25 103 GLY A CA 1
ATOM 813 C C . GLY A 1 103 ? 12.906 -8.410 -5.281 1.00 92.25 103 GLY A C 1
ATOM 814 O O . GLY A 1 103 ? 12.952 -9.537 -5.761 1.00 92.25 103 GLY A O 1
ATOM 815 N N . VAL A 1 104 ? 13.878 -7.513 -5.483 1.00 95.44 104 VAL A N 1
ATOM 816 C CA . VAL A 1 104 ? 15.138 -7.844 -6.168 1.00 95.44 104 VAL A CA 1
ATOM 817 C C . VAL A 1 104 ? 16.078 -8.575 -5.208 1.00 95.44 104 VAL A C 1
ATOM 819 O O . VAL A 1 104 ? 16.685 -9.564 -5.602 1.00 95.44 104 VAL A O 1
ATOM 822 N N . ALA A 1 105 ? 16.175 -8.132 -3.949 1.00 94.19 105 ALA A N 1
ATOM 823 C CA . ALA A 1 105 ? 16.959 -8.823 -2.924 1.00 94.19 105 ALA A CA 1
ATOM 824 C C . ALA A 1 105 ? 16.493 -10.273 -2.722 1.00 94.19 105 ALA A C 1
ATOM 826 O O . ALA A 1 105 ? 17.323 -11.174 -2.772 1.00 94.19 105 ALA A O 1
ATOM 827 N N . GLU A 1 106 ? 15.180 -10.493 -2.581 1.00 91.69 106 GLU A N 1
ATOM 828 C CA . GLU A 1 106 ? 14.561 -11.818 -2.430 1.00 91.69 106 GLU A CA 1
ATOM 829 C C . GLU A 1 106 ? 14.951 -12.749 -3.587 1.00 91.69 106 GLU A C 1
ATOM 831 O O . GLU A 1 106 ? 15.404 -13.866 -3.353 1.00 91.69 106 GLU A O 1
ATOM 836 N N . TRP A 1 107 ? 14.865 -12.267 -4.833 1.00 93.19 107 TRP A N 1
ATOM 837 C CA . TRP A 1 107 ? 15.280 -13.036 -6.011 1.00 93.19 107 TRP A CA 1
ATOM 838 C C . TRP A 1 107 ? 16.765 -13.419 -5.988 1.00 93.19 107 TRP A C 1
ATOM 840 O O . TRP A 1 107 ? 17.125 -14.531 -6.358 1.00 93.19 107 TRP A O 1
ATOM 850 N N . LEU A 1 108 ? 17.626 -12.509 -5.532 1.00 94.75 108 LEU A N 1
ATOM 851 C CA . LEU A 1 108 ? 19.067 -12.740 -5.420 1.00 94.75 108 LEU A CA 1
ATOM 852 C C . LEU A 1 108 ? 19.452 -13.572 -4.183 1.00 94.75 108 LEU A C 1
ATOM 854 O O . LEU A 1 108 ? 20.641 -13.698 -3.896 1.00 94.75 108 LEU A O 1
ATOM 858 N N . GLY A 1 109 ? 18.481 -14.082 -3.414 1.00 93.56 109 GLY A N 1
ATOM 859 C CA . GLY A 1 109 ? 18.732 -14.803 -2.163 1.00 93.56 109 GLY A CA 1
ATOM 860 C C . GLY A 1 109 ? 19.335 -13.924 -1.063 1.00 93.56 109 GLY A C 1
ATOM 861 O O . GLY A 1 109 ? 19.982 -14.428 -0.147 1.00 93.56 109 GLY A O 1
ATOM 862 N N . ARG A 1 110 ? 19.166 -12.601 -1.156 1.00 92.81 110 ARG A N 1
ATOM 863 C CA . ARG A 1 110 ? 19.692 -11.637 -0.187 1.00 92.81 110 ARG A CA 1
ATOM 864 C C . ARG A 1 110 ? 18.644 -11.325 0.884 1.00 92.81 110 ARG A C 1
ATOM 866 O O . ARG A 1 110 ? 17.457 -11.227 0.563 1.00 92.81 110 ARG A O 1
ATOM 873 N N . PRO A 1 111 ? 19.063 -11.095 2.141 1.00 90.44 111 PRO A N 1
ATOM 874 C CA . PRO A 1 111 ? 18.154 -10.655 3.189 1.00 90.44 111 PRO A CA 1
ATOM 875 C C . PRO A 1 111 ? 17.427 -9.362 2.809 1.00 90.44 111 PRO A C 1
ATOM 877 O O . PRO A 1 111 ? 18.006 -8.454 2.209 1.00 90.44 111 PRO A O 1
ATOM 880 N N . SER A 1 112 ? 16.161 -9.259 3.206 1.00 90.38 112 SER A N 1
ATOM 881 C CA . SER A 1 112 ? 15.374 -8.041 3.059 1.00 90.38 112 SER A CA 1
ATOM 882 C C . SER A 1 112 ? 14.564 -7.749 4.313 1.00 90.38 112 SER A C 1
ATOM 884 O O . SER A 1 112 ? 14.202 -8.662 5.052 1.00 90.38 112 SER A O 1
ATOM 886 N N . ALA A 1 113 ? 14.276 -6.464 4.527 1.00 86.81 113 ALA A N 1
ATOM 887 C CA . ALA A 1 113 ? 13.436 -6.005 5.626 1.00 86.81 113 ALA A CA 1
ATOM 888 C C . ALA A 1 113 ? 11.941 -6.139 5.354 1.00 86.81 113 ALA A C 1
ATOM 890 O O . ALA A 1 113 ? 11.153 -6.085 6.293 1.00 86.81 113 ALA A O 1
ATOM 891 N N . LEU A 1 114 ? 11.544 -6.311 4.090 1.00 87.38 114 LEU A N 1
ATOM 892 C CA . LEU A 1 114 ? 10.163 -6.642 3.766 1.00 87.38 114 LEU A CA 1
ATOM 893 C C . LEU A 1 114 ? 9.992 -8.149 3.672 1.00 87.38 114 LEU A C 1
ATOM 895 O O . LEU A 1 114 ? 10.883 -8.880 3.244 1.00 87.38 114 LEU A O 1
ATOM 899 N N . ALA A 1 115 ? 8.810 -8.576 4.071 1.00 81.31 115 ALA A N 1
ATOM 900 C CA . ALA A 1 115 ? 8.443 -9.956 4.209 1.00 81.31 115 ALA A CA 1
ATOM 901 C C . ALA A 1 115 ? 8.329 -10.672 2.859 1.00 81.31 115 ALA A C 1
ATOM 903 O O . ALA A 1 115 ? 7.910 -10.087 1.851 1.00 81.31 115 ALA A O 1
ATOM 904 N N . SER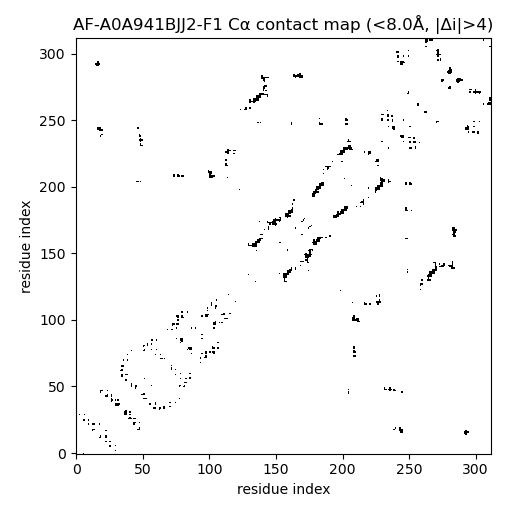 A 1 116 ? 8.658 -11.961 2.875 1.00 84.25 116 SER A N 1
ATOM 905 C CA . SER A 1 116 ? 8.550 -12.856 1.724 1.00 84.25 116 SER A CA 1
ATOM 906 C C . SER A 1 116 ? 7.094 -13.187 1.381 1.00 84.25 116 SER A C 1
ATOM 908 O O . SER A 1 116 ? 6.159 -12.930 2.150 1.00 84.25 116 SER A O 1
ATOM 910 N N . LEU A 1 117 ? 6.886 -13.835 0.231 1.00 85.81 117 LEU A N 1
ATOM 911 C CA . LEU A 1 117 ? 5.571 -14.386 -0.126 1.00 85.81 117 LEU A CA 1
ATOM 912 C C . LEU A 1 117 ? 5.051 -15.402 0.908 1.00 85.81 117 LEU A C 1
ATOM 914 O O . LEU A 1 117 ? 3.851 -15.434 1.173 1.00 85.81 117 LEU A O 1
ATOM 918 N N . ALA A 1 118 ? 5.936 -16.186 1.529 1.00 88.38 118 ALA A N 1
ATOM 919 C CA . ALA A 1 118 ? 5.553 -17.161 2.551 1.00 88.38 118 ALA A CA 1
ATOM 920 C C . ALA A 1 118 ? 5.006 -16.480 3.816 1.00 88.38 118 ALA A C 1
ATOM 922 O O . ALA A 1 118 ? 3.982 -16.892 4.353 1.00 88.38 118 ALA A O 1
ATOM 923 N N . GLN A 1 119 ? 5.635 -15.388 4.257 1.00 92.00 119 GLN A N 1
ATOM 924 C CA . GLN A 1 119 ? 5.150 -14.604 5.397 1.00 92.00 119 GLN A CA 1
ATOM 925 C C . GLN A 1 119 ? 3.816 -13.911 5.098 1.00 92.00 119 GLN A C 1
ATOM 927 O O . GLN A 1 119 ? 2.980 -13.776 5.989 1.00 92.00 119 GLN A O 1
ATOM 932 N N . ARG A 1 120 ? 3.571 -13.513 3.842 1.00 92.88 120 ARG A N 1
ATOM 933 C CA . ARG A 1 120 ? 2.249 -13.028 3.428 1.00 92.88 120 ARG A CA 1
ATOM 934 C C . ARG A 1 120 ? 1.188 -14.127 3.556 1.00 92.88 120 ARG A C 1
ATOM 936 O O . ARG A 1 120 ? 0.131 -13.854 4.105 1.00 92.88 120 ARG A O 1
ATOM 943 N N . ALA A 1 121 ? 1.476 -15.360 3.143 1.00 93.94 121 ALA A N 1
ATOM 944 C CA . ALA A 1 121 ? 0.545 -16.477 3.325 1.00 93.94 121 ALA A CA 1
ATOM 945 C C . ALA A 1 121 ? 0.274 -16.780 4.815 1.00 93.94 121 ALA A C 1
ATOM 947 O O . ALA A 1 121 ? -0.871 -17.002 5.200 1.00 93.94 121 ALA A O 1
ATOM 948 N N . GLN A 1 122 ? 1.300 -16.716 5.673 1.00 96.12 122 GLN A N 1
ATOM 949 C CA . GLN A 1 122 ? 1.133 -16.840 7.130 1.00 96.12 122 GLN A CA 1
ATOM 950 C C . GLN A 1 122 ? 0.240 -15.735 7.702 1.00 96.12 122 GLN A C 1
ATOM 952 O O . GLN A 1 122 ? -0.600 -15.993 8.560 1.00 96.12 122 GLN A O 1
ATOM 957 N N . PHE A 1 123 ? 0.398 -14.506 7.214 1.00 96.69 123 PHE A N 1
ATOM 958 C CA . PHE A 1 123 ? -0.470 -13.403 7.596 1.00 96.69 123 PHE A CA 1
ATOM 959 C C . PHE A 1 123 ? -1.918 -13.629 7.167 1.00 96.69 123 PHE A C 1
ATOM 961 O O . PHE A 1 123 ? -2.823 -13.394 7.958 1.00 96.69 123 PHE A O 1
ATOM 968 N N . GLU A 1 124 ? -2.152 -14.106 5.946 1.00 95.69 124 GLU A N 1
ATOM 969 C CA . GLU A 1 124 ? -3.501 -14.410 5.457 1.00 95.69 124 GLU A CA 1
ATOM 970 C C . GLU A 1 124 ? -4.173 -15.486 6.321 1.00 95.69 124 GLU A C 1
ATOM 972 O O . GLU A 1 124 ? -5.311 -15.308 6.753 1.00 95.69 124 GLU A O 1
ATOM 977 N N . GLN A 1 125 ? -3.442 -16.547 6.672 1.00 95.69 125 GLN A N 1
ATOM 978 C CA . GLN A 1 125 ? -3.908 -17.563 7.622 1.00 95.69 125 GLN A CA 1
ATOM 979 C C . GLN A 1 125 ? -4.196 -16.967 9.006 1.00 95.69 125 GLN A C 1
ATOM 981 O O . GLN A 1 125 ? -5.217 -17.285 9.615 1.00 95.69 125 GLN A O 1
ATOM 986 N N . TRP A 1 126 ? -3.328 -16.078 9.497 1.00 96.38 126 TRP A N 1
ATOM 987 C CA . TRP A 1 126 ? -3.527 -15.389 10.770 1.00 96.38 126 TRP A CA 1
ATOM 988 C C . TRP A 1 126 ? -4.782 -14.509 10.750 1.00 96.38 126 TRP A C 1
ATOM 990 O O . TRP A 1 126 ? -5.566 -14.567 11.695 1.00 96.38 126 TRP A O 1
ATOM 1000 N N . VAL A 1 127 ? -5.013 -13.745 9.676 1.00 95.44 127 VAL A N 1
ATOM 1001 C CA . VAL A 1 127 ? -6.234 -12.945 9.489 1.00 95.44 127 VAL A CA 1
ATOM 1002 C C . VAL A 1 127 ? -7.460 -13.854 9.549 1.00 95.44 127 VAL A C 1
ATOM 1004 O O . VAL A 1 127 ? -8.348 -13.633 10.366 1.00 95.44 127 VAL A O 1
ATOM 1007 N N . LEU A 1 128 ? -7.479 -14.928 8.758 1.00 93.75 128 LEU A N 1
ATOM 1008 C CA . LEU A 1 128 ? -8.598 -15.872 8.731 1.00 93.75 128 LEU A CA 1
ATOM 1009 C C . LEU A 1 128 ? -8.879 -16.493 10.106 1.00 93.75 128 LEU A C 1
ATOM 1011 O O . LEU A 1 128 ? -10.035 -16.562 10.521 1.00 93.75 128 LEU A O 1
ATOM 1015 N N . ALA A 1 129 ? -7.837 -16.872 10.849 1.00 93.50 129 ALA A N 1
ATOM 1016 C CA . ALA A 1 129 ? -7.971 -17.450 12.185 1.00 93.50 129 ALA A CA 1
ATOM 1017 C C . ALA A 1 129 ? -8.575 -16.481 13.222 1.00 93.50 129 ALA A C 1
ATOM 1019 O O . ALA A 1 129 ? -9.167 -16.931 14.201 1.00 93.50 129 ALA A O 1
ATOM 1020 N N . HIS A 1 130 ? -8.455 -15.164 13.018 1.00 93.88 130 HIS A N 1
ATOM 1021 C CA . HIS A 1 130 ? -8.996 -14.145 13.930 1.00 93.88 130 HIS A CA 1
ATOM 1022 C C . HIS A 1 130 ? -10.341 -13.569 13.459 1.00 93.88 130 HIS A C 1
ATOM 1024 O O . HIS A 1 130 ? -10.970 -12.814 14.201 1.00 93.88 130 HIS A O 1
ATOM 1030 N N . CYS A 1 131 ? -10.831 -13.960 12.278 1.00 91.06 131 CYS A N 1
ATOM 1031 C CA . CYS A 1 131 ? -12.073 -13.443 11.699 1.00 91.06 131 CYS A CA 1
ATOM 1032 C C . CYS A 1 131 ? -13.293 -13.667 12.614 1.00 91.06 131 CYS A C 1
ATOM 1034 O O . CYS A 1 131 ? -14.098 -12.754 12.792 1.00 91.06 131 CYS A O 1
ATOM 1036 N N . ALA A 1 132 ? -13.387 -14.826 13.279 1.00 90.06 132 ALA A N 1
ATOM 1037 C CA . ALA A 1 132 ? -14.486 -15.144 14.200 1.00 90.06 132 ALA A CA 1
ATOM 1038 C C . ALA A 1 132 ? -14.541 -14.226 15.438 1.00 90.06 132 ALA A C 1
ATOM 1040 O O . ALA A 1 132 ? -15.617 -13.953 15.961 1.00 90.06 132 ALA A O 1
ATOM 1041 N N . GLN A 1 133 ? -13.387 -13.732 15.895 1.00 93.88 133 GLN A N 1
ATOM 1042 C CA . GLN A 1 133 ? -13.273 -12.780 17.011 1.00 93.88 133 GLN A CA 1
ATOM 1043 C C . GLN A 1 133 ? -13.335 -11.317 16.535 1.00 93.88 133 GLN A C 1
ATOM 1045 O O . GLN A 1 133 ? -13.362 -10.385 17.340 1.00 93.88 133 GLN A O 1
ATOM 1050 N N . GLY A 1 134 ? -13.360 -11.120 15.219 1.00 95.19 134 GLY A N 1
ATOM 1051 C CA . GLY A 1 134 ? -13.469 -9.841 14.549 1.00 95.19 134 GLY A CA 1
ATOM 1052 C C . GLY A 1 134 ? -12.161 -9.054 14.452 1.00 95.19 134 GLY A C 1
ATOM 1053 O O . GLY A 1 134 ? -11.298 -9.074 15.331 1.00 95.19 134 GLY A O 1
ATOM 1054 N N . HIS A 1 135 ? -12.047 -8.290 13.370 1.00 97.44 135 HIS A N 1
ATOM 1055 C CA . HIS A 1 135 ? -11.020 -7.283 13.162 1.00 97.44 135 HIS A CA 1
ATOM 1056 C C . HIS A 1 135 ? -11.626 -5.888 13.295 1.00 97.44 135 HIS A C 1
ATOM 1058 O O . HIS A 1 135 ? -12.608 -5.557 12.629 1.00 97.44 135 HIS A O 1
ATOM 1064 N N . CYS A 1 136 ? -10.996 -5.039 14.102 1.00 98.31 136 CYS A N 1
ATOM 1065 C CA . CYS A 1 136 ? -11.364 -3.636 14.226 1.00 98.31 136 CYS A CA 1
ATOM 1066 C C . CYS A 1 136 ? -10.283 -2.759 13.595 1.00 98.31 136 CYS A C 1
ATOM 1068 O O . CYS A 1 136 ? -9.169 -2.652 14.112 1.00 98.31 136 CYS A O 1
ATOM 1070 N N . LEU A 1 137 ? -10.610 -2.117 12.475 1.00 98.50 137 LEU A N 1
ATOM 1071 C CA . LEU A 1 137 ? -9.745 -1.154 11.811 1.00 98.50 137 LEU A CA 1
ATOM 1072 C C . LEU A 1 137 ? -10.086 0.246 12.304 1.00 98.50 137 LEU A C 1
ATOM 1074 O O . LEU A 1 137 ? -11.207 0.717 12.120 1.00 98.50 137 LEU A O 1
ATOM 1078 N N . VAL A 1 138 ? -9.107 0.917 12.907 1.00 98.38 138 VAL A N 1
ATOM 1079 C CA . VAL A 1 138 ? -9.297 2.240 13.506 1.00 98.38 138 VAL A CA 1
ATOM 1080 C C . VAL A 1 138 ? -8.463 3.261 12.752 1.00 98.38 138 VAL A C 1
ATOM 1082 O O . VAL A 1 138 ? -7.254 3.367 12.952 1.00 98.38 138 VAL A O 1
ATOM 1085 N N . GLY A 1 139 ? -9.124 3.985 11.852 1.00 97.19 139 GLY A N 1
ATOM 1086 C CA . GLY A 1 139 ? -8.576 5.142 11.159 1.00 97.19 139 GLY A CA 1
ATOM 1087 C C . GLY A 1 139 ? -8.336 6.328 12.094 1.00 97.19 139 GLY A C 1
ATOM 1088 O O . GLY A 1 139 ? -8.632 6.289 13.284 1.00 97.19 139 GLY A O 1
ATOM 1089 N N . ASN A 1 140 ? -7.811 7.413 11.529 1.00 95.50 140 ASN A N 1
ATOM 1090 C CA . ASN A 1 140 ? -7.363 8.575 12.300 1.00 95.50 140 ASN A CA 1
ATOM 1091 C C . ASN A 1 140 ? -8.328 9.768 12.223 1.00 95.50 140 ASN A C 1
ATOM 1093 O O . ASN A 1 140 ? -7.907 10.895 12.485 1.00 95.50 140 ASN A O 1
ATOM 1097 N N . ALA A 1 141 ? -9.586 9.563 11.819 1.00 94.00 141 ALA A N 1
ATOM 1098 C CA . ALA A 1 141 ? -10.546 10.658 11.700 1.00 94.00 141 ALA A CA 1
ATOM 1099 C C . ALA A 1 141 ? -10.774 11.350 13.052 1.00 94.00 141 ALA A C 1
ATOM 1101 O O . ALA A 1 141 ? -10.959 10.692 14.075 1.00 94.00 141 ALA A O 1
ATOM 1102 N N . ALA A 1 142 ? -10.818 12.683 13.039 1.00 92.94 142 ALA A N 1
ATOM 1103 C CA . ALA A 1 142 ? -11.093 13.483 14.234 1.00 92.94 142 ALA A CA 1
ATOM 1104 C C . ALA A 1 142 ? -12.471 13.195 14.859 1.00 92.94 142 ALA A C 1
ATOM 1106 O O . ALA A 1 142 ? -12.649 13.397 16.054 1.00 92.94 142 ALA A O 1
ATOM 1107 N N . ALA A 1 143 ? -13.416 12.667 14.073 1.00 92.56 143 ALA A N 1
ATOM 1108 C CA . ALA A 1 143 ? -14.757 12.301 14.530 1.00 92.56 143 ALA A CA 1
ATOM 1109 C C . ALA A 1 143 ? -14.776 11.216 15.622 1.00 92.56 143 ALA A C 1
ATOM 1111 O O . ALA A 1 143 ? -15.816 11.000 16.226 1.00 92.56 143 ALA A O 1
ATOM 1112 N N . LEU A 1 144 ? -13.655 10.522 15.857 1.00 94.44 144 LEU A N 1
ATOM 1113 C CA . LEU A 1 144 ? -13.536 9.547 16.942 1.00 94.44 144 LEU A CA 1
ATOM 1114 C C . LEU A 1 144 ? -13.331 10.195 18.320 1.00 94.44 144 LEU A C 1
ATOM 1116 O O . LEU A 1 144 ? -13.459 9.499 19.323 1.00 94.44 144 LEU A O 1
ATOM 1120 N N . ALA A 1 145 ? -13.009 11.492 18.389 1.00 93.62 145 ALA A N 1
ATOM 1121 C CA . ALA A 1 145 ? -12.837 12.197 19.657 1.00 93.62 145 ALA A CA 1
ATOM 1122 C C . ALA A 1 145 ? -14.137 12.183 20.479 1.00 93.62 145 ALA A C 1
ATOM 1124 O O . ALA A 1 145 ? -15.206 12.517 19.970 1.00 93.62 145 ALA A O 1
ATOM 1125 N N . GLY A 1 146 ? -14.039 11.821 21.756 1.00 93.62 146 GLY A N 1
ATOM 1126 C CA . GLY A 1 146 ? -15.165 11.748 22.686 1.00 93.62 146 GLY A CA 1
ATOM 1127 C C . GLY A 1 146 ? -16.130 10.578 22.460 1.00 93.62 146 GLY A C 1
ATOM 1128 O O . GLY A 1 146 ? -17.171 10.531 23.112 1.00 93.62 146 GLY A O 1
ATOM 1129 N N . CYS A 1 147 ? -15.840 9.638 21.552 1.00 95.56 147 CYS A N 1
ATOM 1130 C CA . CYS A 1 147 ? -16.727 8.499 21.305 1.00 95.56 147 CYS A CA 1
ATOM 1131 C C . CYS A 1 147 ? -16.673 7.414 22.396 1.00 95.56 147 CYS A C 1
ATOM 1133 O O . CYS A 1 147 ? -17.555 6.557 22.420 1.00 95.56 147 CYS A O 1
ATOM 1135 N N . GLY A 1 148 ? -15.647 7.384 23.256 1.00 97.00 148 GLY A N 1
ATOM 1136 C CA . GLY A 1 148 ? -15.545 6.392 24.335 1.00 97.00 148 GLY A CA 1
ATOM 1137 C C . GLY A 1 148 ? -15.444 4.930 23.865 1.00 97.00 148 GLY A C 1
ATOM 1138 O O . GLY A 1 148 ? -15.801 4.013 24.605 1.00 97.00 148 GLY A O 1
ATOM 1139 N N . LEU A 1 149 ? -14.996 4.681 22.626 1.00 97.94 149 LEU A N 1
ATOM 1140 C CA . LEU A 1 149 ? -14.989 3.344 22.009 1.00 97.94 149 LEU A CA 1
ATOM 1141 C C . LEU A 1 149 ? -13.757 2.501 22.364 1.00 97.94 149 LEU A C 1
ATOM 1143 O O . LEU A 1 149 ? -13.671 1.348 21.940 1.00 97.94 149 LEU A O 1
ATOM 1147 N N . GLY A 1 150 ? -12.803 3.029 23.131 1.00 98.19 150 GLY A N 1
ATOM 1148 C CA . GLY A 1 150 ? -11.484 2.425 23.308 1.00 98.19 150 GLY A CA 1
ATOM 1149 C C . GLY A 1 150 ? -11.510 1.011 23.884 1.00 98.19 150 GLY A C 1
ATOM 1150 O O . GLY A 1 150 ? -10.890 0.108 23.326 1.00 98.19 150 GLY A O 1
ATOM 1151 N N . VAL A 1 151 ? -12.313 0.779 24.928 1.00 98.25 151 VAL A N 1
ATOM 1152 C CA . VAL A 1 151 ? -12.487 -0.562 25.518 1.00 98.25 151 VAL A CA 1
ATOM 1153 C C . VAL A 1 151 ? -13.114 -1.535 24.516 1.00 98.25 151 VAL A C 1
ATOM 1155 O O . VAL A 1 151 ? -12.741 -2.705 24.469 1.00 98.25 151 VAL A O 1
ATOM 1158 N N . GLN A 1 152 ? -14.065 -1.073 23.698 1.00 98.19 152 GLN A N 1
ATOM 1159 C CA . GLN A 1 152 ? -14.703 -1.915 22.686 1.00 98.19 152 GLN A CA 1
ATOM 1160 C C . GLN A 1 152 ? -13.728 -2.269 21.555 1.00 98.19 152 GLN A C 1
ATOM 1162 O O . GLN A 1 152 ? -13.742 -3.399 21.075 1.00 98.19 152 GLN A O 1
ATOM 1167 N N . ILE A 1 153 ? -12.887 -1.318 21.140 1.00 98.25 153 ILE A N 1
ATOM 1168 C CA . ILE A 1 153 ? -11.840 -1.526 20.135 1.00 98.25 153 ILE A CA 1
ATOM 1169 C C . ILE A 1 153 ? -10.853 -2.590 20.618 1.00 98.25 153 ILE A C 1
ATOM 1171 O O . ILE A 1 153 ? -10.605 -3.559 19.904 1.00 98.25 153 ILE A O 1
ATOM 1175 N N . ASP A 1 154 ? -10.331 -2.445 21.837 1.00 98.31 154 ASP A N 1
ATOM 1176 C CA . ASP A 1 154 ? -9.268 -3.315 22.356 1.00 98.31 154 ASP A CA 1
ATOM 1177 C C . ASP A 1 154 ? -9.739 -4.766 22.608 1.00 98.31 154 ASP A C 1
ATOM 1179 O O . ASP A 1 154 ? -8.916 -5.687 22.626 1.00 98.31 154 ASP A O 1
ATOM 1183 N N . ARG A 1 155 ? -11.059 -4.985 22.731 1.00 97.62 155 ARG A N 1
ATOM 1184 C CA . ARG A 1 155 ? -11.699 -6.310 22.852 1.00 97.62 155 ARG A CA 1
ATOM 1185 C C . ARG A 1 155 ? -11.801 -7.093 21.539 1.00 97.62 155 ARG A C 1
ATOM 1187 O O . ARG A 1 155 ? -12.145 -8.271 21.590 1.00 97.62 155 ARG A O 1
ATOM 1194 N N . ALA A 1 156 ? -11.545 -6.478 20.384 1.00 97.75 156 ALA A N 1
ATOM 1195 C CA . ALA A 1 156 ? -11.573 -7.192 19.107 1.00 97.75 156 ALA A CA 1
ATOM 1196 C C . ALA A 1 156 ? -10.514 -8.311 19.060 1.00 97.75 156 ALA A C 1
ATOM 1198 O O . ALA A 1 156 ? -9.473 -8.225 19.718 1.00 97.75 156 ALA A O 1
ATOM 1199 N N . GLY A 1 157 ? -10.736 -9.340 18.238 1.00 96.44 157 GLY A N 1
ATOM 1200 C CA . GLY A 1 157 ? -9.739 -10.386 17.982 1.00 96.44 157 GLY A CA 1
ATOM 1201 C C . GLY A 1 157 ? -8.407 -9.815 17.496 1.00 96.44 157 GLY A C 1
ATOM 1202 O O . GLY A 1 157 ? -7.342 -10.218 17.967 1.00 96.44 157 GLY A O 1
ATOM 1203 N N . ALA A 1 158 ? -8.471 -8.808 16.621 1.00 97.75 158 ALA A N 1
ATOM 1204 C CA . ALA A 1 158 ? -7.313 -8.034 16.189 1.00 97.75 158 ALA A CA 1
ATOM 1205 C C . ALA A 1 158 ? -7.648 -6.561 15.911 1.00 97.75 158 ALA A C 1
ATOM 1207 O O . ALA A 1 158 ? -8.664 -6.238 15.292 1.00 97.75 158 ALA A O 1
ATOM 1208 N N . VAL A 1 159 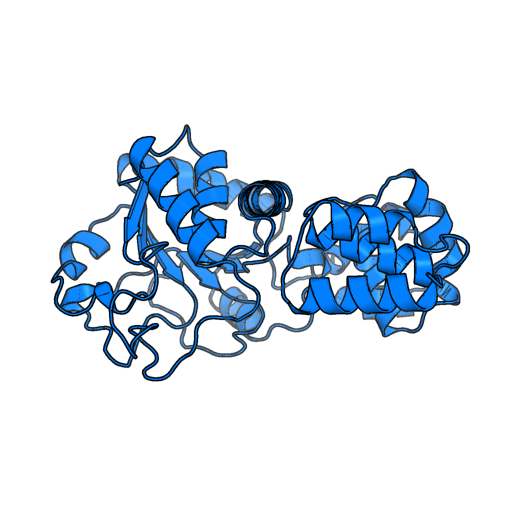? -6.738 -5.669 16.295 1.00 98.56 159 VAL A N 1
ATOM 1209 C CA . VAL A 1 159 ? -6.845 -4.220 16.114 1.00 98.56 159 VAL A CA 1
ATOM 1210 C C . VAL A 1 159 ? -5.822 -3.729 15.098 1.00 98.56 159 VAL A C 1
ATOM 1212 O O . VAL A 1 159 ? -4.620 -3.977 15.224 1.00 98.56 159 VAL A O 1
ATOM 1215 N N . TRP A 1 160 ? -6.309 -2.991 14.101 1.00 98.69 160 TRP A N 1
ATOM 1216 C CA . TRP A 1 160 ? -5.495 -2.403 13.045 1.00 98.69 160 TRP A CA 1
ATOM 1217 C C . TRP A 1 160 ? -5.407 -0.891 13.203 1.00 98.69 160 TRP A C 1
ATOM 1219 O O . TRP A 1 160 ? -6.422 -0.214 13.390 1.00 98.69 160 TRP A O 1
ATOM 1229 N N . ARG A 1 161 ? -4.194 -0.355 13.065 1.00 98.56 161 ARG A N 1
ATOM 1230 C CA . ARG A 1 161 ? -3.900 1.080 13.175 1.00 98.56 161 ARG A CA 1
ATOM 1231 C C . ARG A 1 161 ? -3.199 1.601 11.934 1.00 98.56 161 ARG A C 1
ATOM 1233 O O . ARG A 1 161 ? -2.564 0.835 11.211 1.00 98.56 161 ARG A O 1
ATOM 1240 N N . PHE A 1 162 ? -3.253 2.914 11.717 1.00 97.81 162 PHE A N 1
ATOM 1241 C CA . PHE A 1 162 ? -2.710 3.541 10.512 1.00 97.81 162 PHE A CA 1
ATOM 1242 C C . PHE A 1 162 ? -1.746 4.676 10.845 1.00 97.81 162 PHE A C 1
ATOM 1244 O O . PHE A 1 162 ? -2.110 5.619 11.545 1.00 97.81 162 PHE A O 1
ATOM 1251 N N . ASN A 1 163 ? -0.541 4.631 10.272 1.00 96.31 163 ASN A N 1
ATOM 1252 C CA . ASN A 1 163 ? 0.481 5.674 10.408 1.00 96.31 163 ASN A CA 1
ATOM 1253 C C . ASN A 1 163 ? 0.664 6.109 11.878 1.00 96.31 163 ASN A C 1
ATOM 1255 O O . ASN A 1 163 ? 0.694 5.282 12.784 1.00 96.31 163 ASN A O 1
ATOM 1259 N N . GLN A 1 164 ? 0.764 7.409 12.132 1.00 95.25 164 GLN A N 1
ATOM 1260 C CA . GLN A 1 164 ? 0.732 7.948 13.481 1.00 95.25 164 GLN A CA 1
ATOM 1261 C C . GLN A 1 164 ? -0.717 8.001 13.974 1.00 95.25 164 GLN A C 1
ATOM 1263 O O . GLN A 1 164 ? -1.480 8.832 13.498 1.00 95.25 164 GLN A O 1
ATOM 1268 N N . TRP A 1 165 ? -1.086 7.138 14.917 1.00 94.62 165 TRP A N 1
ATOM 1269 C CA . TRP A 1 165 ? -2.434 7.095 15.504 1.00 94.62 165 TRP A CA 1
ATOM 1270 C C . TRP A 1 165 ? -2.466 7.527 16.980 1.00 94.62 165 TRP A C 1
ATOM 1272 O O . TRP A 1 165 ? -3.537 7.804 17.508 1.00 94.62 165 TRP A O 1
ATOM 1282 N N . GLN A 1 166 ? -1.300 7.620 17.629 1.00 92.31 166 GLN A N 1
ATOM 1283 C CA . GLN A 1 166 ? -1.142 8.079 19.013 1.00 92.31 166 GLN A CA 1
ATOM 1284 C C . GLN A 1 166 ? -0.682 9.541 19.080 1.00 92.31 166 GLN A C 1
ATOM 1286 O O . GLN A 1 166 ? 0.046 10.015 18.200 1.00 92.31 166 GLN A O 1
ATOM 1291 N N . GLY A 1 167 ? -1.061 10.221 20.166 1.00 90.62 167 GLY A N 1
ATOM 1292 C CA . GLY A 1 167 ? -0.741 11.623 20.445 1.00 90.62 167 GLY A CA 1
ATOM 1293 C C . GLY A 1 167 ? -1.905 12.572 20.149 1.00 90.62 167 GLY A C 1
ATOM 1294 O O . GLY A 1 167 ? -3.009 12.136 19.830 1.00 90.62 167 GLY A O 1
ATOM 1295 N N . GLY A 1 168 ? -1.665 13.881 20.250 1.00 88.31 168 GLY A N 1
ATOM 1296 C CA . GLY A 1 168 ? -2.674 14.900 19.948 1.00 88.31 168 GLY A CA 1
ATOM 1297 C C . GLY A 1 168 ? -3.967 14.711 20.749 1.00 88.31 168 GLY A C 1
ATOM 1298 O O . GLY A 1 168 ? -3.934 14.658 21.973 1.00 88.31 168 GLY A O 1
ATOM 1299 N N . GLN A 1 169 ? -5.094 14.598 20.043 1.00 88.88 169 GLN A N 1
ATOM 1300 C CA . GLN A 1 169 ? -6.426 14.383 20.623 1.00 88.88 169 GLN A CA 1
ATOM 1301 C C . GLN A 1 169 ? -6.821 12.896 20.692 1.00 88.88 169 GLN A C 1
ATOM 1303 O O . GLN A 1 169 ? -7.965 12.581 21.006 1.00 88.88 169 GLN A O 1
ATOM 1308 N N . ALA A 1 170 ? -5.912 11.965 20.380 1.00 91.69 170 ALA A N 1
ATOM 1309 C CA . ALA A 1 170 ? -6.199 10.532 20.374 1.00 91.69 170 ALA A CA 1
ATOM 1310 C C . ALA A 1 170 ? -6.173 9.951 21.793 1.00 91.69 170 ALA A C 1
ATOM 1312 O O . ALA A 1 170 ? -5.215 9.289 22.195 1.00 91.69 170 ALA A O 1
ATOM 1313 N N . ALA A 1 171 ? -7.228 10.221 22.563 1.00 95.50 171 ALA A N 1
ATOM 1314 C CA . ALA A 1 171 ? -7.368 9.703 23.914 1.00 95.50 171 ALA A CA 1
ATOM 1315 C C . ALA A 1 171 ? -7.566 8.172 23.897 1.00 95.50 171 ALA A C 1
ATOM 1317 O O . ALA A 1 171 ? -8.415 7.672 23.153 1.00 95.50 171 ALA A O 1
ATOM 1318 N N . PRO A 1 172 ? -6.860 7.407 24.753 1.00 97.06 172 PRO A N 1
ATOM 1319 C CA . PRO A 1 172 ? -7.068 5.964 24.886 1.00 97.06 172 PRO A CA 1
ATOM 1320 C C . PRO A 1 172 ? -8.520 5.555 25.155 1.00 97.06 172 PRO A C 1
ATOM 1322 O O . PRO A 1 172 ? -8.951 4.504 24.694 1.00 97.06 172 PRO A O 1
ATOM 1325 N N . ALA A 1 173 ? -9.293 6.391 25.854 1.00 97.56 173 ALA A N 1
ATOM 1326 C CA . ALA A 1 173 ? -10.715 6.147 26.096 1.00 97.56 173 ALA A CA 1
ATOM 1327 C C . ALA A 1 173 ? -11.540 6.104 24.797 1.00 97.56 173 ALA A C 1
ATOM 1329 O O . ALA A 1 173 ? -12.503 5.349 24.708 1.00 97.56 173 ALA A O 1
ATOM 1330 N N . ASP A 1 174 ? -11.139 6.862 23.778 1.00 96.94 174 ASP A N 1
ATOM 1331 C CA . ASP A 1 174 ? -11.861 6.978 22.513 1.00 96.94 174 ASP A CA 1
ATOM 1332 C C . ASP A 1 174 ? -11.414 5.944 21.493 1.00 96.94 174 ASP A C 1
ATOM 1334 O O . ASP A 1 174 ? -12.238 5.346 20.802 1.00 96.94 174 ASP A O 1
ATOM 1338 N N . VAL A 1 175 ? -10.099 5.732 21.400 1.00 97.12 175 VAL A N 1
ATOM 1339 C CA . VAL A 1 175 ? -9.520 4.909 20.339 1.00 97.12 175 VAL A CA 1
ATOM 1340 C C . VAL A 1 175 ? -8.872 3.628 20.829 1.00 97.12 175 VAL A C 1
ATOM 1342 O O . VAL A 1 175 ? -8.546 2.806 19.985 1.00 97.12 175 VAL A O 1
ATOM 1345 N N . GLY A 1 176 ? -8.709 3.400 22.129 1.00 97.62 176 GLY A N 1
ATOM 1346 C CA . GLY A 1 176 ? -8.033 2.220 22.678 1.00 97.62 176 GLY A CA 1
ATOM 1347 C C . GLY A 1 176 ? -6.511 2.329 22.588 1.00 97.62 176 GLY A C 1
ATOM 1348 O O . GLY A 1 176 ? -5.977 3.316 22.079 1.00 97.62 176 GLY A O 1
ATOM 1349 N N . THR A 1 177 ? -5.799 1.314 23.075 1.00 97.50 177 THR A N 1
ATOM 1350 C CA . THR A 1 177 ? -4.322 1.281 23.087 1.00 97.50 177 THR A CA 1
ATOM 1351 C C . THR A 1 177 ? -3.714 0.121 22.297 1.00 97.50 177 THR A C 1
ATOM 1353 O O . THR A 1 177 ? -2.527 0.162 21.963 1.00 97.50 177 THR A O 1
ATOM 1356 N N . ARG A 1 178 ? -4.510 -0.898 21.954 1.00 98.00 178 ARG A N 1
ATOM 1357 C CA . ARG A 1 178 ? -4.023 -2.110 21.291 1.00 98.00 178 ARG A CA 1
ATOM 1358 C C . ARG A 1 178 ? -3.713 -1.866 19.811 1.00 98.00 178 ARG A C 1
ATOM 1360 O O . ARG A 1 178 ? -4.391 -1.088 19.127 1.00 98.00 178 ARG A O 1
ATOM 1367 N N . CYS A 1 179 ? -2.682 -2.547 19.315 1.00 98.44 179 CYS A N 1
ATOM 1368 C CA . CYS A 1 179 ? -2.268 -2.541 17.914 1.00 98.44 179 CYS A CA 1
ATOM 1369 C C . CYS A 1 179 ? -1.625 -3.889 17.554 1.00 98.44 179 CYS A C 1
ATOM 1371 O O . CYS A 1 179 ? -0.457 -4.117 17.859 1.00 98.44 179 CYS A O 1
ATOM 1373 N N . ASP A 1 180 ? -2.373 -4.777 16.901 1.00 98.44 180 ASP A N 1
ATOM 1374 C CA . ASP A 1 180 ? -1.851 -6.067 16.428 1.00 98.44 180 ASP A CA 1
ATOM 1375 C C . ASP A 1 180 ? -1.274 -5.947 15.009 1.00 98.44 180 ASP A C 1
ATOM 1377 O O . ASP A 1 180 ? -0.273 -6.595 14.681 1.00 98.44 180 ASP A O 1
ATOM 1381 N N . VAL A 1 181 ? -1.896 -5.093 14.180 1.00 98.69 181 VAL A N 1
ATOM 1382 C CA . VAL A 1 181 ? -1.469 -4.792 12.808 1.00 98.69 181 VAL A CA 1
ATOM 1383 C C . VAL A 1 181 ? -1.295 -3.292 12.615 1.00 98.69 181 VAL A C 1
ATOM 1385 O O . VAL A 1 181 ? -2.224 -2.507 12.813 1.00 98.69 181 VAL A O 1
ATOM 1388 N N . TRP A 1 182 ? -0.121 -2.883 12.147 1.00 98.62 182 TRP A N 1
ATOM 1389 C CA . TRP A 1 182 ? 0.180 -1.484 11.879 1.00 98.62 182 TRP A CA 1
ATOM 1390 C C . TRP A 1 182 ? 0.378 -1.224 10.391 1.00 98.62 182 TRP A C 1
ATOM 1392 O O . TRP A 1 182 ? 1.358 -1.655 9.786 1.00 98.62 182 TRP A O 1
ATOM 1402 N N . VAL A 1 183 ? -0.555 -0.496 9.786 1.00 98.56 183 VAL A N 1
ATOM 1403 C CA . VAL A 1 183 ? -0.509 -0.138 8.371 1.00 98.56 183 VAL A CA 1
ATOM 1404 C C . VAL A 1 183 ? 0.188 1.211 8.197 1.00 98.56 183 VAL A C 1
ATOM 1406 O O . VAL A 1 183 ? -0.221 2.235 8.745 1.00 98.56 183 VAL A O 1
ATOM 1409 N N . LEU A 1 184 ? 1.252 1.220 7.408 1.00 97.12 184 LEU A N 1
ATOM 1410 C CA . LEU A 1 184 ? 2.234 2.290 7.325 1.00 97.12 184 LEU A CA 1
ATOM 1411 C C . LEU A 1 184 ? 2.301 2.876 5.917 1.00 97.12 184 LEU A C 1
ATOM 1413 O O . LEU A 1 184 ? 2.297 2.160 4.917 1.00 97.12 184 LEU A O 1
ATOM 1417 N N . SER A 1 185 ? 2.407 4.194 5.820 1.00 94.19 185 SER A N 1
ATOM 1418 C CA . SER A 1 185 ? 2.861 4.869 4.609 1.00 94.19 185 SER A CA 1
ATOM 1419 C C . SER A 1 185 ? 4.369 4.666 4.451 1.00 94.19 185 SER A C 1
ATOM 1421 O O . SER A 1 185 ? 5.094 4.822 5.436 1.00 94.19 185 SER A O 1
ATOM 1423 N N . PRO A 1 186 ? 4.878 4.446 3.225 1.00 92.12 186 PRO A N 1
ATOM 1424 C CA . PRO A 1 186 ? 6.316 4.446 2.957 1.00 92.12 186 PRO A CA 1
ATOM 1425 C C . PRO A 1 186 ? 7.019 5.748 3.365 1.00 92.12 186 PRO A C 1
ATOM 1427 O O . PRO A 1 186 ? 8.238 5.775 3.477 1.00 92.12 186 PRO A O 1
ATOM 1430 N N . ALA A 1 187 ? 6.273 6.844 3.548 1.00 92.56 187 ALA A N 1
ATOM 1431 C CA . ALA A 1 187 ? 6.816 8.123 3.993 1.00 92.56 187 ALA A CA 1
ATOM 1432 C C . ALA A 1 187 ? 7.089 8.181 5.509 1.00 92.56 187 ALA A C 1
ATOM 1434 O O . ALA A 1 187 ? 7.814 9.073 5.942 1.00 92.56 187 ALA A O 1
ATOM 1435 N N . LEU A 1 188 ? 6.532 7.267 6.318 1.00 93.62 188 LEU A N 1
ATOM 1436 C CA . LEU A 1 188 ? 6.808 7.224 7.754 1.00 93.62 188 LEU A CA 1
ATOM 1437 C C . LEU A 1 188 ? 8.159 6.539 7.992 1.00 93.62 188 LEU A C 1
ATOM 1439 O O . LEU A 1 188 ? 8.259 5.316 7.926 1.00 93.62 188 LEU A O 1
ATOM 1443 N N . GLN A 1 189 ? 9.198 7.338 8.229 1.00 91.38 189 GLN A N 1
ATOM 1444 C CA . GLN A 1 189 ? 10.572 6.845 8.404 1.00 91.38 189 GLN A CA 1
ATOM 1445 C C . GLN A 1 189 ? 10.918 6.518 9.857 1.00 91.38 189 GLN A C 1
ATOM 1447 O O . GLN A 1 189 ? 11.805 5.702 10.099 1.00 91.38 189 GLN A O 1
ATOM 1452 N N . ASP A 1 190 ? 10.219 7.138 10.807 1.00 92.62 190 ASP A N 1
ATOM 1453 C CA . ASP A 1 190 ? 10.469 6.987 12.234 1.00 92.62 190 ASP A CA 1
ATOM 1454 C C . ASP A 1 190 ? 9.165 7.115 13.029 1.00 92.62 190 ASP A C 1
ATOM 1456 O O . ASP A 1 190 ? 8.342 7.993 12.758 1.00 92.62 190 ASP A O 1
ATOM 1460 N N . ALA A 1 191 ? 8.973 6.194 13.969 1.00 93.94 191 ALA A N 1
ATOM 1461 C CA . ALA A 1 191 ? 7.895 6.176 14.945 1.00 93.94 191 ALA A CA 1
ATOM 1462 C C . ALA A 1 191 ? 8.206 5.133 16.044 1.00 93.94 191 ALA A C 1
ATOM 1464 O O . ALA A 1 191 ? 8.938 4.165 15.792 1.00 93.94 191 ALA A O 1
ATOM 1465 N N . PRO A 1 192 ? 7.670 5.300 17.268 1.00 94.75 192 PRO A N 1
ATOM 1466 C CA . PRO A 1 192 ? 7.783 4.287 18.313 1.00 94.75 192 PRO A CA 1
ATOM 1467 C C . PRO A 1 192 ? 7.019 3.017 17.920 1.00 94.75 192 PRO A C 1
ATOM 1469 O O . PRO A 1 192 ? 5.961 3.091 17.295 1.00 94.75 192 PRO A O 1
ATOM 1472 N N . LEU A 1 193 ? 7.556 1.850 18.285 1.00 96.12 193 LEU A N 1
ATOM 1473 C CA . LEU A 1 193 ? 6.910 0.566 18.017 1.00 96.12 193 LEU A CA 1
ATOM 1474 C C . LEU A 1 193 ? 5.779 0.348 19.034 1.00 96.12 193 LEU A C 1
ATOM 1476 O O . LEU A 1 193 ? 6.048 0.368 20.237 1.00 96.12 193 LEU A O 1
ATOM 1480 N N . PRO A 1 194 ? 4.531 0.126 18.586 1.00 96.06 194 PRO A N 1
ATOM 1481 C CA . PRO A 1 194 ? 3.439 -0.225 19.481 1.00 96.06 194 PRO A CA 1
ATOM 1482 C C . PRO A 1 194 ? 3.733 -1.531 20.239 1.00 96.06 194 PRO A C 1
ATOM 1484 O O . PRO A 1 194 ? 4.233 -2.486 19.634 1.00 96.06 194 PRO A O 1
ATOM 1487 N N . PRO A 1 195 ? 3.401 -1.613 21.538 1.00 94.44 195 PRO A N 1
ATOM 1488 C CA . PRO A 1 195 ? 3.553 -2.847 22.297 1.00 94.44 195 PRO A CA 1
ATOM 1489 C C . PRO A 1 195 ? 2.639 -3.940 21.731 1.00 94.44 195 PRO A C 1
ATOM 1491 O O . PRO A 1 195 ? 1.490 -3.680 21.375 1.00 94.44 195 PRO A O 1
ATOM 1494 N N . GLY A 1 196 ? 3.153 -5.170 21.649 1.00 94.56 196 GLY A N 1
ATOM 1495 C CA . GLY A 1 196 ? 2.396 -6.325 21.154 1.00 94.56 196 GLY A CA 1
ATOM 1496 C C . GLY A 1 196 ? 2.164 -6.356 19.638 1.00 94.56 196 GLY A C 1
ATOM 1497 O O . GLY A 1 196 ? 1.451 -7.243 19.167 1.00 94.56 19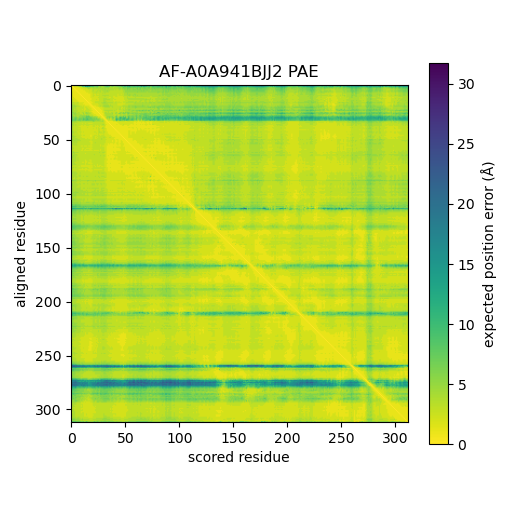6 GLY A O 1
ATOM 1498 N N . LEU A 1 197 ? 2.767 -5.435 18.873 1.00 98.12 197 LEU A N 1
ATOM 1499 C CA . LEU A 1 197 ? 2.681 -5.422 17.414 1.00 98.12 197 LEU A CA 1
ATOM 1500 C C . LEU A 1 197 ? 3.194 -6.740 16.822 1.00 98.12 197 LEU A C 1
ATOM 1502 O O . LEU A 1 197 ? 4.320 -7.148 17.094 1.00 98.12 197 LEU A O 1
ATOM 1506 N N . ARG A 1 198 ? 2.389 -7.375 15.965 1.00 97.06 198 ARG A N 1
ATOM 1507 C CA . ARG A 1 198 ? 2.757 -8.630 15.286 1.00 97.06 198 ARG A CA 1
ATOM 1508 C C . ARG A 1 198 ? 3.087 -8.423 13.818 1.00 97.06 198 ARG A C 1
ATOM 1510 O O . ARG A 1 198 ? 4.027 -9.022 13.299 1.00 97.06 198 ARG A O 1
ATOM 1517 N N . TRP A 1 199 ? 2.317 -7.560 13.161 1.00 98.38 199 TRP A N 1
ATOM 1518 C CA . TRP A 1 199 ? 2.401 -7.348 11.722 1.00 98.38 199 TRP A CA 1
ATOM 1519 C C . TRP A 1 199 ? 2.503 -5.867 11.401 1.00 98.38 199 TRP A C 1
ATOM 1521 O O . TRP A 1 199 ? 1.693 -5.064 11.856 1.00 98.38 199 TRP A O 1
ATOM 1531 N N . ALA A 1 200 ? 3.445 -5.503 10.545 1.00 98.31 200 ALA A N 1
ATOM 1532 C CA . ALA A 1 200 ? 3.452 -4.207 9.892 1.00 98.31 200 ALA A CA 1
ATOM 1533 C C . ALA A 1 200 ? 3.092 -4.385 8.417 1.00 98.31 200 ALA A C 1
ATOM 1535 O O . ALA A 1 200 ? 3.529 -5.338 7.781 1.00 98.31 200 ALA A O 1
ATOM 1536 N N . VAL A 1 201 ? 2.304 -3.474 7.855 1.00 98.19 201 VAL A N 1
ATOM 1537 C CA . VAL A 1 201 ? 1.883 -3.518 6.451 1.00 98.19 201 VAL A CA 1
ATOM 1538 C C . VAL A 1 201 ? 2.243 -2.205 5.779 1.00 98.19 201 VAL A C 1
ATOM 1540 O O . VAL A 1 201 ? 1.686 -1.165 6.110 1.00 98.19 201 VAL A O 1
ATOM 1543 N N . VAL A 1 202 ? 3.113 -2.230 4.776 1.00 96.94 202 VAL A N 1
ATOM 1544 C CA . VAL A 1 202 ? 3.372 -1.057 3.937 1.00 96.94 202 VAL A CA 1
ATOM 1545 C C . VAL A 1 202 ? 2.227 -0.885 2.955 1.00 96.94 202 VAL A C 1
ATOM 1547 O O . VAL A 1 202 ? 2.030 -1.703 2.050 1.00 96.94 202 VAL A O 1
ATOM 1550 N N . SER A 1 203 ? 1.490 0.205 3.118 1.00 96.50 203 SER A N 1
ATOM 1551 C CA . SER A 1 203 ? 0.502 0.652 2.147 1.00 96.50 203 SER A CA 1
ATOM 1552 C C . SER A 1 203 ? 1.176 1.075 0.843 1.00 96.50 203 SER A C 1
ATOM 1554 O O . SER A 1 203 ? 2.305 1.572 0.822 1.00 96.50 203 SER A O 1
ATOM 1556 N N . GLY A 1 204 ? 0.468 0.871 -0.263 1.00 95.25 204 GLY A N 1
ATOM 1557 C CA . GLY A 1 204 ? 0.950 1.214 -1.590 1.00 95.25 204 GLY A CA 1
ATOM 1558 C C . GLY A 1 204 ? 0.874 0.062 -2.591 1.00 95.25 204 GLY A C 1
ATOM 1559 O O . GLY A 1 204 ? 0.428 -1.042 -2.272 1.00 95.25 204 GLY A O 1
ATOM 1560 N N . PRO A 1 205 ? 1.311 0.325 -3.828 1.00 94.81 205 PRO A N 1
ATOM 1561 C CA . PRO A 1 205 ? 1.221 -0.606 -4.943 1.00 94.81 205 PRO A CA 1
ATOM 1562 C C . PRO A 1 205 ? 2.328 -1.681 -4.881 1.00 94.81 205 PRO A C 1
ATOM 1564 O O . PRO A 1 205 ? 3.250 -1.627 -5.687 1.00 94.81 205 PRO A O 1
ATOM 1567 N N . ASP A 1 206 ? 2.236 -2.656 -3.966 1.00 95.25 206 ASP A N 1
ATOM 1568 C CA . ASP A 1 206 ? 3.266 -3.664 -3.608 1.00 95.25 206 ASP A CA 1
ATOM 1569 C C . ASP A 1 206 ? 4.687 -3.077 -3.535 1.00 95.25 206 ASP A C 1
ATOM 1571 O O . ASP A 1 206 ? 5.475 -3.106 -4.486 1.00 95.25 206 ASP A O 1
ATOM 1575 N N . MET A 1 207 ? 5.012 -2.520 -2.369 1.00 95.12 207 MET A N 1
ATOM 1576 C CA . MET A 1 207 ? 6.227 -1.731 -2.163 1.00 95.12 207 MET A CA 1
ATOM 1577 C C . MET A 1 207 ? 7.535 -2.531 -2.231 1.00 95.12 207 MET A C 1
ATOM 1579 O O . MET A 1 207 ? 8.595 -1.911 -2.249 1.00 95.12 207 MET A O 1
ATOM 1583 N N . ARG A 1 208 ? 7.503 -3.865 -2.369 1.00 94.00 208 ARG A N 1
ATOM 1584 C CA . ARG A 1 208 ? 8.718 -4.687 -2.531 1.00 94.00 208 ARG A CA 1
ATOM 1585 C C . ARG A 1 208 ? 9.517 -4.320 -3.777 1.00 94.00 208 ARG A C 1
ATOM 1587 O O . ARG A 1 208 ? 10.735 -4.450 -3.788 1.00 94.00 208 ARG A O 1
ATOM 1594 N N . PHE A 1 209 ? 8.842 -3.834 -4.814 1.00 94.88 209 PHE A N 1
ATOM 1595 C CA . PHE A 1 209 ? 9.459 -3.532 -6.108 1.00 94.88 209 PHE A CA 1
ATOM 1596 C C . PHE A 1 209 ? 9.682 -2.032 -6.344 1.00 94.88 209 PHE A C 1
ATOM 1598 O O . PHE A 1 209 ? 10.161 -1.639 -7.406 1.00 94.88 209 PHE A O 1
ATOM 1605 N N . GLN A 1 210 ? 9.320 -1.180 -5.376 1.00 90.94 210 GLN A N 1
ATOM 1606 C CA . GLN A 1 210 ? 9.364 0.282 -5.527 1.00 90.94 210 GLN A CA 1
ATOM 1607 C C . GLN A 1 210 ? 9.975 1.012 -4.327 1.00 90.94 210 GLN A C 1
ATOM 1609 O O . GLN A 1 210 ? 10.578 2.071 -4.503 1.00 90.94 210 GLN A O 1
ATOM 1614 N N . GLY A 1 211 ? 9.806 0.471 -3.120 1.00 84.25 211 GLY A N 1
ATOM 1615 C CA . GLY A 1 211 ? 10.350 1.031 -1.891 1.00 84.25 211 GLY A CA 1
ATOM 1616 C C . GLY A 1 211 ? 11.853 0.806 -1.811 1.00 84.25 211 GLY A C 1
ATOM 1617 O O . GLY A 1 211 ? 12.327 -0.307 -2.017 1.00 84.25 211 GLY A O 1
ATOM 1618 N N . ARG A 1 212 ? 12.592 1.870 -1.503 1.00 84.25 212 ARG A N 1
ATOM 1619 C CA . ARG A 1 212 ? 14.025 1.829 -1.191 1.00 84.25 212 ARG A CA 1
ATOM 1620 C C . ARG A 1 212 ? 14.220 2.324 0.230 1.00 84.25 212 ARG A C 1
ATOM 1622 O O . ARG A 1 212 ? 13.457 3.190 0.644 1.00 84.25 212 ARG A O 1
ATOM 1629 N N . HIS A 1 213 ? 15.249 1.811 0.904 1.00 84.50 213 HIS A N 1
ATOM 1630 C CA . HIS A 1 213 ? 15.769 2.311 2.183 1.00 84.50 213 HIS A CA 1
ATOM 1631 C C . HIS A 1 213 ? 14.688 2.790 3.153 1.00 84.50 213 HIS A C 1
ATOM 1633 O O . HIS A 1 213 ? 14.398 3.980 3.237 1.00 84.50 213 HIS A O 1
ATOM 1639 N N . TRP A 1 214 ? 14.115 1.852 3.901 1.00 88.56 214 TRP A N 1
ATOM 1640 C CA . TRP A 1 214 ? 13.092 2.163 4.888 1.00 88.56 214 TRP A CA 1
ATOM 1641 C C . TRP A 1 214 ? 13.569 1.747 6.286 1.00 88.56 214 TRP A C 1
ATOM 1643 O O . TRP A 1 214 ? 13.393 0.588 6.670 1.00 88.56 214 TRP A O 1
ATOM 1653 N N . PRO A 1 215 ? 14.207 2.660 7.046 1.00 93.06 215 PRO A N 1
ATOM 1654 C CA . PRO A 1 215 ? 14.787 2.352 8.354 1.00 93.06 215 PRO A CA 1
ATOM 1655 C C . PRO A 1 215 ? 13.767 1.801 9.354 1.00 93.06 215 PRO A C 1
ATOM 1657 O O . PRO A 1 215 ? 14.088 0.908 10.136 1.00 93.06 215 PRO A O 1
ATOM 1660 N N . LEU A 1 216 ? 12.514 2.266 9.296 1.00 94.94 216 LEU A N 1
ATOM 1661 C CA . LEU A 1 216 ? 11.451 1.735 10.147 1.00 94.94 216 LEU A CA 1
ATOM 1662 C C . LEU A 1 216 ? 11.195 0.241 9.892 1.00 94.94 216 LEU A C 1
ATOM 1664 O O . LEU A 1 216 ? 11.033 -0.500 10.855 1.00 94.94 216 LEU A O 1
ATOM 1668 N N . ALA A 1 217 ? 11.228 -0.234 8.640 1.00 94.00 217 ALA A N 1
ATOM 1669 C CA . ALA A 1 217 ? 11.103 -1.671 8.367 1.00 94.00 217 ALA A CA 1
ATOM 1670 C C . ALA A 1 217 ? 12.253 -2.481 8.958 1.00 94.00 217 ALA A C 1
ATOM 1672 O O . ALA A 1 217 ? 12.017 -3.552 9.505 1.00 94.00 217 ALA A O 1
ATOM 1673 N N . GLN A 1 218 ? 13.481 -1.966 8.883 1.00 93.38 218 GLN A N 1
ATOM 1674 C CA . GLN A 1 218 ? 14.641 -2.633 9.478 1.00 93.38 218 GLN A CA 1
ATOM 1675 C C . GLN A 1 218 ? 14.488 -2.741 10.998 1.00 93.38 218 GLN A C 1
ATOM 1677 O O . GLN A 1 218 ? 14.731 -3.799 11.568 1.00 93.38 218 GLN A O 1
ATOM 1682 N N . ARG A 1 219 ? 14.014 -1.674 11.653 1.00 96.12 219 ARG A N 1
ATOM 1683 C CA . ARG A 1 219 ? 13.723 -1.680 13.094 1.00 96.12 219 ARG A CA 1
ATOM 1684 C C . ARG A 1 219 ? 12.598 -2.639 13.467 1.00 96.12 219 ARG A C 1
ATOM 1686 O O . ARG A 1 219 ? 12.717 -3.345 14.460 1.00 96.12 219 ARG A O 1
ATOM 1693 N N . LEU A 1 220 ? 11.523 -2.673 12.681 1.00 96.69 220 LEU A N 1
ATOM 1694 C CA . LEU A 1 220 ? 10.413 -3.607 12.878 1.00 96.69 220 LEU A CA 1
ATOM 1695 C C . LEU A 1 220 ? 10.892 -5.056 12.756 1.00 96.69 220 LEU A C 1
ATOM 1697 O O . LEU A 1 220 ? 10.634 -5.858 13.648 1.00 96.69 220 LEU A O 1
ATOM 1701 N N . GLN A 1 221 ? 11.666 -5.367 11.715 1.00 94.50 221 GLN A N 1
ATOM 1702 C CA . GLN A 1 221 ? 12.256 -6.689 11.534 1.00 94.50 221 GLN A CA 1
ATOM 1703 C C . GLN A 1 221 ? 13.190 -7.064 12.692 1.00 94.50 221 GLN A C 1
ATOM 1705 O O . GLN A 1 221 ? 13.105 -8.180 13.199 1.00 94.50 221 GLN A O 1
ATOM 1710 N N . ALA A 1 222 ? 14.049 -6.142 13.142 1.00 95.19 222 ALA A N 1
ATOM 1711 C CA . ALA A 1 222 ? 14.936 -6.363 14.285 1.00 95.19 222 ALA A CA 1
ATOM 1712 C C . ALA A 1 222 ? 14.165 -6.624 15.592 1.00 95.19 222 ALA A C 1
ATOM 1714 O O . ALA A 1 222 ? 14.653 -7.336 16.463 1.00 95.19 222 ALA A O 1
ATOM 1715 N N . ALA A 1 223 ? 12.944 -6.095 15.708 1.00 96.38 223 ALA A N 1
ATOM 1716 C CA . ALA A 1 223 ? 12.025 -6.367 16.810 1.00 96.38 223 ALA A CA 1
ATOM 1717 C C . ALA A 1 223 ? 11.176 -7.643 16.611 1.00 96.38 223 ALA A C 1
ATOM 1719 O O . ALA A 1 223 ? 10.248 -7.881 17.378 1.00 96.38 223 ALA A O 1
ATOM 1720 N N . GLY A 1 224 ? 11.449 -8.450 15.579 1.00 95.62 224 GLY A N 1
ATOM 1721 C CA . GLY A 1 224 ? 10.697 -9.672 15.279 1.00 95.62 224 GLY A CA 1
ATOM 1722 C C . GLY A 1 224 ? 9.331 -9.441 14.624 1.00 95.62 224 GLY A C 1
ATOM 1723 O O . GLY A 1 224 ? 8.549 -10.381 14.499 1.00 95.62 224 GLY A O 1
ATOM 1724 N N . VAL A 1 225 ? 9.028 -8.215 14.182 1.00 97.12 225 VAL A N 1
ATOM 1725 C CA . VAL A 1 225 ? 7.776 -7.883 13.489 1.00 97.12 225 VAL A CA 1
ATOM 1726 C C . VAL A 1 225 ? 7.923 -8.159 11.996 1.00 97.12 225 VAL A C 1
ATOM 1728 O O . VAL A 1 225 ? 8.812 -7.625 11.330 1.00 97.12 225 VAL A O 1
ATOM 1731 N N . ALA A 1 226 ? 7.010 -8.950 11.432 1.00 96.12 226 ALA A N 1
ATOM 1732 C CA . ALA A 1 226 ? 6.974 -9.181 9.992 1.00 96.12 226 ALA A CA 1
ATOM 1733 C C . ALA A 1 226 ? 6.428 -7.945 9.254 1.00 96.12 226 ALA A C 1
ATOM 1735 O O . ALA A 1 226 ? 5.347 -7.443 9.572 1.00 96.12 226 ALA A O 1
ATOM 1736 N N . VAL A 1 227 ? 7.166 -7.463 8.246 1.00 96.75 227 VAL A N 1
ATOM 1737 C CA . VAL A 1 227 ? 6.834 -6.238 7.499 1.00 96.75 227 VAL A CA 1
ATOM 1738 C C . VAL A 1 227 ? 6.334 -6.568 6.094 1.00 96.75 227 VAL A C 1
ATOM 1740 O O . VAL A 1 227 ? 7.094 -6.711 5.143 1.00 96.75 227 VAL A O 1
ATOM 1743 N N . LEU A 1 228 ? 5.028 -6.692 5.949 1.00 96.75 228 LEU A N 1
ATOM 1744 C CA . LEU A 1 228 ? 4.341 -7.081 4.725 1.00 96.75 228 LEU A CA 1
ATOM 1745 C C . LEU A 1 228 ? 4.144 -5.893 3.782 1.00 96.75 228 LEU A C 1
ATOM 1747 O O . LEU A 1 228 ? 4.109 -4.745 4.207 1.00 96.75 228 LEU A O 1
ATOM 1751 N N . THR A 1 229 ? 3.889 -6.163 2.505 1.00 96.19 229 THR A N 1
ATOM 1752 C CA . THR A 1 229 ? 3.325 -5.180 1.565 1.00 96.19 229 THR A CA 1
ATOM 1753 C C . THR A 1 229 ? 1.962 -5.632 1.080 1.00 96.19 229 THR A C 1
ATOM 1755 O O . THR A 1 229 ? 1.717 -6.834 0.935 1.00 96.19 229 THR A O 1
ATOM 1758 N N . VAL A 1 230 ? 1.099 -4.667 0.761 1.00 96.38 230 VAL A N 1
ATOM 1759 C CA . VAL A 1 230 ? -0.205 -4.965 0.165 1.00 96.38 230 VAL A CA 1
ATOM 1760 C C . VAL A 1 230 ? -0.023 -5.582 -1.233 1.00 96.38 230 VAL A C 1
ATOM 1762 O O . VAL A 1 230 ? 0.734 -5.032 -2.044 1.00 96.38 230 VAL A O 1
ATOM 1765 N N . PRO A 1 231 ? -0.706 -6.697 -1.554 1.00 95.94 231 PRO A N 1
ATOM 1766 C CA . PRO A 1 231 ? -0.674 -7.290 -2.883 1.00 95.94 231 PRO A CA 1
ATOM 1767 C C . PRO A 1 231 ? -1.156 -6.326 -3.963 1.00 95.94 231 PRO A C 1
ATOM 1769 O O . PRO A 1 231 ? -2.137 -5.597 -3.801 1.00 95.94 231 PRO A O 1
ATOM 1772 N N . LEU A 1 232 ? -0.515 -6.391 -5.128 1.00 96.12 232 LEU A N 1
ATOM 1773 C CA . LEU A 1 232 ? -0.902 -5.588 -6.282 1.00 96.12 232 LEU A CA 1
ATOM 1774 C C . LEU A 1 232 ? -2.388 -5.734 -6.693 1.00 96.12 232 LEU A C 1
ATOM 1776 O O . LEU A 1 232 ? -3.001 -4.722 -7.044 1.00 96.12 232 LEU A O 1
ATOM 1780 N N . PRO A 1 233 ? -3.014 -6.931 -6.652 1.00 96.25 233 PRO A N 1
ATOM 1781 C CA . PRO A 1 233 ? -4.446 -7.065 -6.928 1.00 96.25 233 PRO A CA 1
ATOM 1782 C C . PRO A 1 233 ? -5.3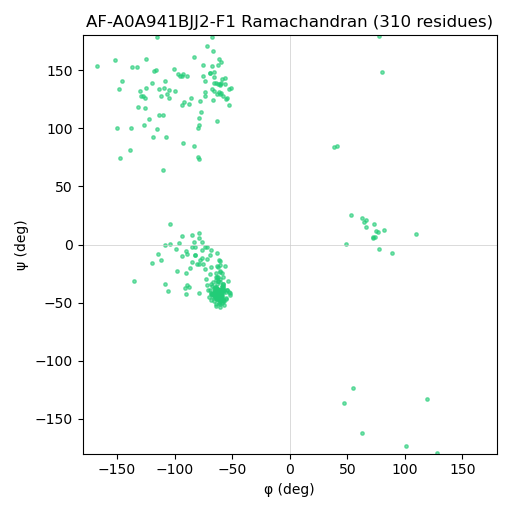50 -6.241 -5.999 1.00 96.25 233 PRO A C 1
ATOM 1784 O O . PRO A 1 233 ? -6.278 -5.606 -6.497 1.00 96.25 233 PRO A O 1
ATOM 1787 N N . ALA A 1 234 ? -5.046 -6.172 -4.700 1.00 96.81 234 ALA A N 1
ATOM 1788 C CA . ALA A 1 234 ? -5.804 -5.359 -3.746 1.00 96.81 234 ALA A CA 1
ATOM 1789 C C . ALA A 1 234 ? -5.680 -3.860 -4.056 1.00 96.81 234 ALA A C 1
ATOM 1791 O O . ALA A 1 234 ? -6.684 -3.151 -4.125 1.00 96.81 234 ALA A O 1
ATOM 1792 N N . TRP A 1 235 ? -4.461 -3.396 -4.358 1.00 97.75 235 TRP A N 1
ATOM 1793 C CA . TRP A 1 235 ? -4.229 -2.025 -4.824 1.00 97.75 235 TRP A CA 1
ATOM 1794 C C . TRP A 1 235 ? -5.035 -1.694 -6.082 1.00 97.75 235 TRP A C 1
ATOM 1796 O O . TRP A 1 235 ? -5.705 -0.665 -6.141 1.00 97.75 235 TRP A O 1
ATOM 1806 N N . ARG A 1 236 ? -4.986 -2.571 -7.091 1.00 97.44 236 ARG A N 1
ATOM 1807 C CA . ARG A 1 236 ? -5.716 -2.399 -8.352 1.00 97.44 236 ARG A CA 1
ATOM 1808 C C . ARG A 1 236 ? -7.216 -2.276 -8.126 1.00 97.44 236 ARG A C 1
ATOM 1810 O O . ARG A 1 236 ? -7.806 -1.354 -8.670 1.00 97.44 236 ARG A O 1
ATOM 1817 N N . ALA A 1 237 ? -7.810 -3.170 -7.335 1.00 96.31 237 ALA A N 1
ATOM 1818 C CA . ALA A 1 237 ? -9.245 -3.145 -7.062 1.00 96.31 237 ALA A CA 1
ATOM 1819 C C . ALA A 1 237 ? -9.671 -1.812 -6.425 1.00 96.31 237 ALA A C 1
ATOM 1821 O O . ALA A 1 237 ? -10.644 -1.197 -6.858 1.00 96.31 237 ALA A O 1
ATOM 1822 N N . ALA A 1 238 ? -8.894 -1.321 -5.454 1.00 97.38 238 ALA A N 1
ATOM 1823 C CA . ALA A 1 238 ? -9.146 -0.032 -4.823 1.00 97.38 238 ALA A CA 1
ATOM 1824 C C . ALA A 1 238 ? -8.980 1.143 -5.807 1.00 97.38 238 ALA A C 1
ATOM 1826 O O . ALA A 1 238 ? -9.853 2.004 -5.886 1.00 97.38 238 ALA A O 1
ATOM 1827 N N . VAL A 1 239 ? -7.911 1.161 -6.612 1.00 97.62 239 VAL A N 1
ATOM 1828 C CA . VAL A 1 239 ? -7.706 2.204 -7.631 1.00 97.62 239 VAL A CA 1
ATOM 1829 C C . VAL A 1 239 ? -8.795 2.181 -8.700 1.00 97.62 239 VAL A C 1
ATOM 1831 O O . VAL A 1 239 ? -9.248 3.237 -9.120 1.00 97.62 239 VAL A O 1
ATOM 1834 N N . GLU A 1 240 ? -9.253 1.013 -9.146 1.00 96.38 240 GLU A N 1
ATOM 1835 C CA . GLU A 1 240 ? -10.333 0.918 -10.133 1.00 96.38 240 GLU A CA 1
ATOM 1836 C C . GLU A 1 240 ? -11.656 1.455 -9.571 1.00 96.38 240 GLU A C 1
ATOM 1838 O O . GLU A 1 240 ? -12.386 2.137 -10.292 1.00 96.38 240 GLU A O 1
ATOM 1843 N N . ALA A 1 241 ? -11.927 1.236 -8.282 1.00 97.06 241 ALA A N 1
ATOM 1844 C CA . ALA A 1 241 ? -13.107 1.775 -7.611 1.00 97.06 241 ALA A CA 1
ATOM 1845 C C . ALA A 1 241 ? -13.038 3.294 -7.370 1.00 97.06 241 ALA A C 1
ATOM 1847 O O . ALA A 1 241 ? -14.069 3.963 -7.420 1.00 97.06 241 ALA A O 1
ATOM 1848 N N . LEU A 1 242 ? -11.846 3.834 -7.100 1.00 97.00 242 LEU A N 1
ATOM 1849 C CA . LEU A 1 242 ? -11.651 5.238 -6.718 1.00 97.00 242 LEU A CA 1
ATOM 1850 C C . LEU A 1 242 ? -11.225 6.144 -7.876 1.00 97.00 242 LEU A C 1
ATOM 1852 O O . LEU A 1 242 ? -11.366 7.355 -7.787 1.00 97.00 242 LEU A O 1
ATOM 1856 N N . GLN A 1 243 ? -10.637 5.576 -8.931 1.00 96.88 243 GLN A N 1
ATOM 1857 C CA . GLN A 1 243 ? -9.869 6.306 -9.949 1.00 96.88 243 GLN A CA 1
ATOM 1858 C C . GLN A 1 243 ? -8.758 7.195 -9.341 1.00 96.88 243 GLN A C 1
ATOM 1860 O O . GLN A 1 243 ? -8.328 8.179 -9.948 1.00 96.88 243 GLN A O 1
ATOM 1865 N N . ALA A 1 244 ? -8.277 6.837 -8.145 1.00 96.56 244 ALA A N 1
ATOM 1866 C CA . ALA A 1 244 ? -7.259 7.539 -7.369 1.00 96.56 244 ALA A CA 1
ATOM 1867 C C . ALA A 1 244 ? -6.485 6.555 -6.464 1.00 96.56 244 ALA A C 1
ATOM 1869 O O . ALA A 1 244 ? -6.990 5.467 -6.176 1.00 96.56 244 ALA A O 1
ATOM 1870 N N . PRO A 1 245 ? -5.266 6.896 -6.002 1.00 96.50 245 PRO A N 1
ATOM 1871 C CA . PRO A 1 245 ? -4.577 6.157 -4.949 1.00 96.50 245 PRO A CA 1
ATOM 1872 C C . PRO A 1 245 ? -5.448 6.045 -3.684 1.00 96.50 245 PRO A C 1
ATOM 1874 O O . PRO A 1 245 ? -5.833 7.084 -3.142 1.00 96.50 245 PRO A O 1
ATOM 1877 N N . PRO A 1 246 ? -5.716 4.838 -3.161 1.00 97.31 246 PRO A N 1
ATOM 1878 C CA . PRO A 1 246 ? -6.434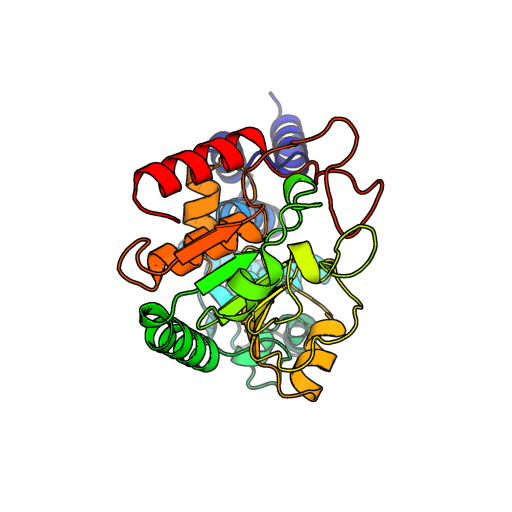 4.688 -1.899 1.00 97.31 246 PRO A CA 1
ATOM 1879 C C . PRO A 1 246 ? -5.590 5.152 -0.709 1.00 97.31 246 PRO A C 1
ATOM 1881 O O . PRO A 1 246 ? -4.366 4.978 -0.681 1.00 97.31 246 PRO A O 1
ATOM 1884 N N . SER A 1 247 ? -6.249 5.683 0.316 1.00 97.00 247 SER A N 1
ATOM 1885 C CA . SER A 1 247 ? -5.684 5.823 1.652 1.00 97.00 247 SER A CA 1
ATOM 1886 C C . SER A 1 247 ? -5.337 4.452 2.238 1.00 97.00 247 SER A C 1
ATOM 1888 O O . SER A 1 247 ? -5.859 3.413 1.826 1.00 97.00 247 SER A O 1
ATOM 1890 N N . ALA A 1 248 ? -4.453 4.433 3.237 1.00 97.19 248 ALA A N 1
ATOM 1891 C CA . ALA A 1 248 ? -4.041 3.190 3.888 1.00 97.19 248 ALA A CA 1
ATOM 1892 C C . ALA A 1 248 ? -5.232 2.419 4.496 1.00 97.19 248 ALA A C 1
ATOM 1894 O O . ALA A 1 248 ? -5.255 1.193 4.425 1.00 97.19 248 ALA A O 1
ATOM 1895 N N . GLY A 1 249 ? -6.234 3.134 5.029 1.00 97.62 249 GLY A N 1
ATOM 1896 C CA . GLY A 1 249 ? -7.463 2.552 5.578 1.00 97.62 249 GLY A CA 1
ATOM 1897 C C . GLY A 1 249 ? -8.306 1.845 4.524 1.00 97.62 249 GLY A C 1
ATOM 1898 O O . GLY A 1 249 ? -8.625 0.668 4.671 1.00 97.62 249 GLY A O 1
ATOM 1899 N N . VAL A 1 250 ? -8.612 2.540 3.426 1.00 97.88 250 VAL A N 1
ATOM 1900 C CA . VAL A 1 250 ? -9.396 1.970 2.320 1.00 97.88 250 VAL A CA 1
ATOM 1901 C C . VAL A 1 250 ? -8.650 0.825 1.640 1.00 97.88 250 VAL A C 1
ATOM 1903 O O . VAL A 1 250 ? -9.256 -0.189 1.308 1.00 97.88 250 VAL A O 1
ATOM 1906 N N . LEU A 1 251 ? -7.329 0.940 1.485 1.00 98.31 251 LEU A N 1
ATOM 1907 C CA . LEU A 1 251 ? -6.509 -0.127 0.921 1.00 98.31 251 LEU A CA 1
ATOM 1908 C C . LEU A 1 251 ? -6.497 -1.383 1.805 1.00 98.31 251 LEU A C 1
ATOM 1910 O O . LEU A 1 251 ? -6.585 -2.490 1.278 1.00 98.31 251 LEU A O 1
ATOM 1914 N N . ALA A 1 252 ? -6.399 -1.227 3.129 1.00 97.88 252 ALA A N 1
ATOM 1915 C CA . ALA A 1 252 ? -6.446 -2.353 4.060 1.00 97.88 252 ALA A CA 1
ATOM 1916 C C . ALA A 1 252 ? -7.816 -3.047 4.042 1.00 97.88 252 ALA A C 1
ATOM 1918 O O . ALA A 1 252 ? -7.864 -4.271 3.965 1.00 97.88 252 ALA A O 1
ATOM 1919 N N . LEU A 1 253 ? -8.915 -2.283 4.025 1.00 97.50 253 LEU A N 1
ATOM 1920 C CA . LEU A 1 253 ? -10.269 -2.834 3.874 1.00 97.50 253 LEU A CA 1
ATOM 1921 C C . LEU A 1 253 ? -10.436 -3.581 2.547 1.00 97.50 253 LEU A C 1
ATOM 1923 O O . LEU A 1 253 ? -10.927 -4.708 2.536 1.00 97.50 253 LEU A O 1
ATOM 1927 N N . ALA A 1 254 ? -9.975 -2.994 1.438 1.00 96.31 254 ALA A N 1
ATOM 1928 C CA . ALA A 1 254 ? -10.012 -3.641 0.130 1.00 96.31 254 ALA A CA 1
ATOM 1929 C C . ALA A 1 254 ? -9.225 -4.959 0.129 1.00 96.31 254 ALA A C 1
ATOM 1931 O O . ALA A 1 254 ? -9.702 -5.950 -0.418 1.00 96.31 254 ALA A O 1
ATOM 1932 N N . TRP A 1 255 ? -8.050 -5.000 0.766 1.00 96.75 255 TRP A N 1
ATOM 1933 C CA . TRP A 1 255 ? -7.283 -6.237 0.892 1.00 96.75 255 TRP A CA 1
ATOM 1934 C C . TRP A 1 255 ? -8.012 -7.272 1.756 1.00 96.75 255 TRP A C 1
ATOM 1936 O O . TRP A 1 255 ? -8.194 -8.399 1.309 1.00 96.75 255 TRP A O 1
ATOM 1946 N N . LEU A 1 256 ? -8.500 -6.895 2.939 1.00 95.88 256 LEU A N 1
ATOM 1947 C CA . LEU A 1 256 ? -9.199 -7.816 3.839 1.00 95.88 256 LEU A CA 1
ATOM 1948 C C . LEU A 1 256 ? -10.461 -8.419 3.219 1.00 95.88 256 LEU A C 1
ATOM 1950 O O . LEU A 1 256 ? -10.682 -9.619 3.353 1.00 95.88 256 LEU A O 1
ATOM 1954 N N . SER A 1 257 ? -11.221 -7.628 2.458 1.00 93.56 257 SER A N 1
ATOM 1955 C CA . SER A 1 257 ? -12.405 -8.115 1.735 1.00 93.56 257 SER A CA 1
ATOM 1956 C C . SER A 1 257 ? -12.094 -9.213 0.710 1.00 93.56 257 SER A C 1
ATOM 1958 O O . SER A 1 257 ? -12.969 -10.002 0.364 1.00 93.56 257 SER A O 1
ATOM 1960 N N . GLN A 1 258 ? -10.847 -9.283 0.228 1.00 92.56 258 GLN A N 1
ATOM 1961 C CA . GLN A 1 258 ? -10.382 -10.327 -0.691 1.00 92.56 258 GLN A CA 1
ATOM 1962 C C . GLN A 1 258 ? -9.886 -11.577 0.041 1.00 92.56 258 GLN A C 1
ATOM 1964 O O . GLN A 1 258 ? -9.797 -12.631 -0.581 1.00 92.56 258 GLN A O 1
ATOM 1969 N N . LEU A 1 259 ? -9.536 -11.463 1.328 1.00 90.12 259 LEU A N 1
ATOM 1970 C CA . LEU A 1 259 ? -8.974 -12.564 2.109 1.00 90.12 259 LEU A CA 1
ATOM 1971 C C . LEU A 1 259 ? -10.044 -13.441 2.757 1.00 90.12 259 LEU A C 1
ATOM 1973 O O . LEU A 1 259 ? -9.853 -14.649 2.818 1.00 90.12 259 LEU A O 1
ATOM 1977 N N . GLY A 1 260 ? -11.155 -12.871 3.229 1.00 68.69 260 GLY A N 1
ATOM 1978 C CA . GLY A 1 260 ? -12.146 -13.622 4.003 1.00 68.69 260 GLY A CA 1
ATOM 1979 C C . GLY A 1 260 ? -13.577 -13.292 3.622 1.00 68.69 260 GLY A C 1
ATOM 1980 O O . GLY A 1 260 ? -14.087 -12.289 4.089 1.00 68.69 260 GLY A O 1
ATOM 1981 N N . GLY A 1 261 ? -14.215 -14.147 2.812 1.00 69.25 261 GLY A N 1
ATOM 1982 C CA . GLY A 1 261 ? -15.675 -14.309 2.657 1.00 69.25 261 GLY A CA 1
ATOM 1983 C C . GLY A 1 261 ? -16.585 -13.081 2.451 1.00 69.25 261 GLY A C 1
ATOM 1984 O O . GLY A 1 261 ? -17.794 -13.269 2.357 1.00 69.25 261 GLY A O 1
ATOM 1985 N N . GLY A 1 262 ? -16.068 -11.850 2.392 1.00 85.94 262 GLY A N 1
ATOM 1986 C CA . GLY A 1 262 ? -16.833 -10.604 2.441 1.00 85.94 262 GLY A CA 1
ATOM 1987 C C . GLY A 1 262 ? -16.465 -9.720 3.643 1.00 85.94 262 GLY A C 1
ATOM 1988 O O . GLY A 1 262 ? -15.295 -9.443 3.891 1.00 85.94 262 GLY A O 1
ATOM 1989 N N . TRP A 1 263 ? -17.481 -9.223 4.357 1.00 94.44 263 TRP A N 1
ATOM 1990 C CA . TRP A 1 263 ? -17.333 -8.221 5.428 1.00 94.44 263 TRP A CA 1
ATOM 1991 C C . TRP A 1 263 ? -17.557 -8.763 6.845 1.00 94.44 263 TRP A C 1
ATOM 1993 O O . TRP A 1 263 ? -17.461 -8.016 7.820 1.00 94.44 263 TRP A O 1
ATOM 2003 N N . GLN A 1 264 ? -17.863 -10.055 6.975 1.00 90.75 264 GLN A N 1
ATOM 2004 C CA . GLN A 1 264 ? -18.165 -10.671 8.262 1.00 90.75 264 GLN A CA 1
ATOM 2005 C C . GLN A 1 264 ? -16.981 -10.533 9.228 1.00 90.75 264 GLN A C 1
ATOM 2007 O O . GLN A 1 264 ? -15.836 -10.820 8.887 1.00 90.75 264 GLN A O 1
ATOM 2012 N N . GLY A 1 265 ? -17.268 -10.070 10.446 1.00 92.25 265 GLY A N 1
ATOM 2013 C CA . GLY A 1 265 ? -16.248 -9.850 11.468 1.00 92.25 265 GLY A CA 1
ATOM 2014 C C . GLY A 1 265 ? -15.347 -8.639 11.209 1.00 92.25 265 GLY A C 1
ATOM 2015 O O . GLY A 1 265 ? -14.412 -8.431 11.972 1.00 92.25 265 GLY A O 1
ATOM 2016 N N . LEU A 1 266 ? -15.589 -7.817 10.184 1.00 96.56 266 LEU A N 1
ATOM 2017 C CA . LEU A 1 266 ? -14.826 -6.589 9.952 1.00 96.56 266 LEU A CA 1
ATOM 2018 C C . LEU A 1 266 ? -15.596 -5.368 10.458 1.00 96.56 266 LEU A C 1
ATOM 2020 O O . LEU A 1 266 ? -16.763 -5.173 10.124 1.00 96.56 266 LEU A O 1
ATOM 2024 N N . ARG A 1 267 ? -14.909 -4.513 11.220 1.00 97.38 267 ARG A N 1
ATOM 2025 C CA . ARG A 1 267 ? -15.415 -3.215 11.676 1.00 97.38 267 ARG A CA 1
ATOM 2026 C C . ARG A 1 267 ? -14.464 -2.097 11.273 1.00 97.38 267 ARG A C 1
ATOM 2028 O O . ARG A 1 267 ? -13.255 -2.219 11.477 1.00 97.38 267 ARG A O 1
ATOM 2035 N N . ALA A 1 268 ? -14.998 -0.997 10.745 1.00 97.81 268 ALA A N 1
ATOM 2036 C CA . ALA A 1 268 ? -14.219 0.158 10.304 1.00 97.81 268 ALA A CA 1
ATOM 2037 C C . ALA A 1 268 ? -14.646 1.454 11.011 1.00 97.81 268 ALA A C 1
ATOM 2039 O O . ALA A 1 268 ? -15.673 2.066 10.700 1.00 97.81 268 ALA A O 1
ATOM 2040 N N . LEU A 1 269 ? -13.790 1.931 11.914 1.00 97.31 269 LEU A N 1
ATOM 2041 C CA . LEU A 1 269 ? -13.978 3.159 12.684 1.00 97.31 269 LEU A CA 1
ATOM 2042 C C . LEU A 1 269 ? -13.073 4.266 12.149 1.00 97.31 269 LEU A C 1
ATOM 2044 O O . LEU A 1 269 ? -11.892 4.036 11.915 1.00 97.31 269 LEU A O 1
ATOM 2048 N N . GLY A 1 270 ? -13.601 5.474 11.937 1.00 95.50 270 GLY A N 1
ATOM 2049 C CA . GLY A 1 270 ? -12.787 6.615 11.494 1.00 95.50 270 GLY A CA 1
ATOM 2050 C C . GLY A 1 270 ? -12.159 6.465 10.100 1.00 95.50 270 GLY A C 1
ATOM 2051 O O . GLY A 1 270 ? -11.186 7.149 9.787 1.00 95.50 270 GLY A O 1
ATOM 2052 N N . ILE A 1 271 ? -12.691 5.569 9.263 1.00 96.00 271 ILE A N 1
ATOM 2053 C CA . ILE A 1 271 ? -12.310 5.386 7.855 1.00 96.00 271 ILE A CA 1
ATOM 2054 C C . ILE A 1 271 ? -13.502 5.794 6.984 1.00 96.00 271 ILE A C 1
ATOM 2056 O O . ILE A 1 271 ? -14.644 5.438 7.283 1.00 96.00 271 ILE A O 1
ATOM 2060 N N . GLY A 1 272 ? -13.247 6.576 5.931 1.00 90.62 272 GLY A N 1
ATOM 2061 C CA . GLY A 1 272 ? -14.287 7.041 5.004 1.00 90.62 272 GLY A CA 1
ATOM 2062 C C . GLY A 1 272 ? -15.323 7.995 5.615 1.00 90.62 272 GLY A C 1
ATOM 2063 O O . GLY A 1 272 ? -16.369 8.207 5.019 1.00 90.62 272 GLY A O 1
ATOM 2064 N N . GLN A 1 273 ? -15.067 8.570 6.795 1.00 83.81 273 GLN A N 1
ATOM 2065 C CA . GLN A 1 273 ? -15.988 9.512 7.457 1.00 83.81 273 GLN A CA 1
ATOM 2066 C C . GLN A 1 273 ? -15.860 10.963 6.948 1.00 83.81 273 GLN A C 1
ATOM 2068 O O . GLN A 1 273 ? -16.559 11.847 7.431 1.00 83.81 273 GLN A O 1
ATOM 2073 N N . GLY A 1 274 ? -14.991 11.219 5.964 1.00 69.19 274 GLY A N 1
ATOM 2074 C CA . GLY A 1 274 ? -14.743 12.566 5.447 1.00 69.19 274 GLY A CA 1
ATOM 2075 C C . GLY A 1 274 ? -14.150 13.519 6.495 1.00 69.19 274 GLY A C 1
ATOM 2076 O O . GLY A 1 274 ? -13.605 13.097 7.516 1.00 69.19 274 GLY A O 1
ATOM 2077 N N . LEU A 1 275 ? -14.232 14.823 6.222 1.00 66.44 275 LEU A N 1
ATOM 2078 C CA . LEU A 1 275 ? -13.884 15.880 7.174 1.00 66.44 275 LEU A CA 1
ATOM 2079 C C . LEU A 1 275 ? -15.089 16.124 8.090 1.00 66.44 275 LEU A C 1
ATOM 2081 O O . LEU A 1 275 ? -15.913 16.987 7.807 1.00 66.44 275 LEU A O 1
ATOM 2085 N N . ALA A 1 276 ? -15.218 15.329 9.152 1.00 60.03 276 ALA A N 1
ATOM 2086 C CA . ALA A 1 276 ? -16.364 15.406 10.063 1.00 60.03 276 ALA A CA 1
ATOM 2087 C C . ALA A 1 276 ? -16.471 16.755 10.800 1.00 60.03 276 ALA A C 1
ATOM 2089 O O . ALA A 1 276 ? -17.571 17.193 11.122 1.00 60.03 276 ALA A O 1
ATOM 2090 N N . THR A 1 277 ? -15.340 17.433 11.023 1.00 63.31 277 THR A N 1
ATOM 2091 C CA . THR A 1 277 ? -15.291 18.717 11.727 1.00 63.31 277 THR A CA 1
ATOM 2092 C C . THR A 1 277 ? -14.493 19.728 10.903 1.00 63.31 277 THR A C 1
ATOM 2094 O O . THR A 1 277 ? -13.350 19.434 10.529 1.00 63.31 277 THR A O 1
ATOM 2097 N N . PRO A 1 278 ? -15.033 20.932 10.629 1.00 65.75 278 PRO A N 1
ATOM 2098 C CA . PRO A 1 278 ? -14.264 22.008 10.016 1.00 65.75 278 PRO A CA 1
ATOM 2099 C C . PRO A 1 278 ? -12.973 22.255 10.808 1.00 65.75 278 PRO A C 1
ATOM 2101 O O . PRO A 1 278 ? -13.007 22.530 12.002 1.00 65.75 278 PRO A O 1
ATOM 2104 N N . GLY A 1 279 ? -11.821 22.103 10.153 1.00 69.25 279 GLY A N 1
ATOM 2105 C CA . GLY A 1 279 ? -10.509 22.351 10.761 1.00 69.25 279 GLY A CA 1
ATOM 2106 C C . GLY A 1 279 ? -9.845 21.168 11.480 1.00 69.25 279 GLY A C 1
ATOM 2107 O O . GLY A 1 279 ? -8.663 21.283 11.801 1.00 69.25 279 GLY A O 1
ATOM 2108 N N . SER A 1 280 ? -10.514 20.020 11.670 1.00 79.81 280 SER A N 1
ATOM 2109 C CA . SER A 1 280 ? -9.883 18.825 12.257 1.00 79.81 280 SER A CA 1
ATOM 2110 C C . SER A 1 280 ? -10.064 17.590 11.373 1.00 79.81 280 SER A C 1
ATOM 2112 O O . SER A 1 280 ? -11.125 16.977 11.312 1.00 79.81 280 SER A O 1
ATOM 2114 N N . TYR A 1 281 ? -8.998 17.235 10.654 1.00 84.94 281 TYR A N 1
ATOM 2115 C CA . TYR A 1 281 ? -8.936 16.044 9.799 1.00 84.94 281 TYR A CA 1
ATOM 2116 C C . TYR A 1 281 ? -8.410 14.818 10.559 1.00 84.94 281 TYR A C 1
ATOM 2118 O O . TYR A 1 281 ? -8.874 13.701 10.334 1.00 84.94 281 TYR A O 1
ATOM 2126 N N . HIS A 1 282 ? -7.436 15.020 11.451 1.00 90.38 282 HIS A N 1
ATOM 2127 C CA . HIS A 1 282 ? -6.613 13.946 11.994 1.00 90.38 282 HIS A CA 1
ATOM 2128 C C . HIS A 1 282 ? -6.510 14.017 13.519 1.00 90.38 282 HIS A C 1
ATOM 2130 O O . HIS A 1 282 ? -5.905 14.939 14.061 1.00 90.38 282 HIS A O 1
ATOM 2136 N N . LEU A 1 283 ? -6.995 12.982 14.201 1.00 91.69 283 LEU A N 1
ATOM 2137 C CA . LEU A 1 283 ? -7.074 12.923 15.661 1.00 91.69 283 LEU A CA 1
ATOM 2138 C C . LEU A 1 283 ? -5.697 13.053 16.338 1.00 91.69 283 LEU A C 1
ATOM 2140 O O . LEU A 1 283 ? -5.492 13.870 17.232 1.00 91.69 283 LEU A O 1
ATOM 2144 N N . ALA A 1 284 ? -4.712 12.290 15.859 1.00 90.56 284 ALA A N 1
ATOM 2145 C CA . ALA A 1 284 ? -3.388 12.245 16.483 1.00 90.56 284 ALA A CA 1
ATOM 2146 C C . ALA A 1 284 ? -2.436 13.387 16.081 1.00 90.56 284 ALA A C 1
ATOM 2148 O O . ALA A 1 284 ? -1.344 13.515 16.629 1.00 90.56 284 ALA A O 1
ATOM 2149 N N . ARG A 1 285 ? -2.811 14.194 15.081 1.00 90.31 285 ARG A N 1
ATOM 2150 C CA . ARG A 1 285 ? -1.942 15.220 14.489 1.00 90.31 285 ARG A CA 1
ATOM 2151 C C . ARG A 1 285 ? -2.752 16.489 14.225 1.00 90.31 285 ARG A C 1
ATOM 2153 O O . ARG A 1 285 ? -3.181 16.701 13.087 1.00 90.31 285 ARG A O 1
ATOM 2160 N N . PRO A 1 286 ? -2.959 17.331 15.251 1.00 85.31 286 PRO A N 1
ATOM 2161 C CA . PRO A 1 286 ? -3.613 18.621 15.078 1.00 85.31 286 PRO A CA 1
ATOM 2162 C C . PRO A 1 286 ? -2.965 19.421 13.938 1.00 85.31 286 PRO A C 1
ATOM 2164 O O . PRO A 1 286 ? -1.742 19.451 13.805 1.00 85.31 286 PRO A O 1
ATOM 2167 N N . GLY A 1 287 ? -3.783 20.015 13.067 1.00 86.31 287 GLY A N 1
ATOM 2168 C CA . GLY A 1 287 ? -3.317 20.780 11.902 1.00 86.31 287 GLY A CA 1
ATOM 2169 C C . GLY A 1 287 ? -2.835 19.951 10.702 1.00 86.31 287 GLY A C 1
ATOM 2170 O O . GLY A 1 287 ? -2.523 20.526 9.656 1.00 86.31 287 GLY A O 1
ATOM 2171 N N . ALA A 1 288 ? -2.794 18.615 10.794 1.00 88.56 288 ALA A N 1
ATOM 2172 C CA . ALA A 1 288 ? -2.496 17.786 9.631 1.00 88.56 288 ALA A CA 1
ATOM 2173 C C . ALA A 1 288 ? -3.566 17.966 8.549 1.00 88.56 288 ALA A C 1
ATOM 2175 O O . ALA A 1 288 ? -4.766 18.006 8.825 1.00 88.56 288 ALA A O 1
ATOM 2176 N N . ARG A 1 289 ? -3.116 18.043 7.296 1.00 88.62 289 ARG A N 1
ATOM 2177 C CA . ARG A 1 289 ? -3.995 18.195 6.137 1.00 88.62 289 ARG A CA 1
ATOM 2178 C C . ARG A 1 289 ? -4.262 16.843 5.477 1.00 88.62 289 ARG A C 1
ATOM 2180 O O . ARG A 1 289 ? -3.359 15.999 5.453 1.00 88.62 289 ARG A O 1
ATOM 2187 N N . PRO A 1 290 ? -5.460 16.648 4.905 1.00 86.75 290 PRO A N 1
ATOM 2188 C CA . PRO A 1 290 ? -5.718 15.504 4.047 1.00 86.75 290 PRO A CA 1
ATOM 2189 C C . PRO A 1 290 ? -4.707 15.467 2.897 1.00 86.75 290 PRO A C 1
ATOM 2191 O O . PRO A 1 290 ? -4.361 16.495 2.312 1.00 86.75 290 PRO A O 1
ATOM 2194 N N . GLY A 1 291 ? -4.211 14.272 2.576 1.00 86.50 291 GLY A N 1
ATOM 2195 C CA . GLY A 1 291 ? -3.322 14.079 1.434 1.00 86.50 291 GLY A CA 1
ATOM 2196 C C . GLY A 1 291 ? -4.020 14.483 0.134 1.00 86.50 291 GLY A C 1
ATOM 2197 O O . GLY A 1 291 ? -5.124 14.020 -0.142 1.00 86.50 291 GLY A O 1
ATOM 2198 N N . SER A 1 292 ? -3.370 15.321 -0.676 1.00 88.50 292 SER A N 1
ATOM 2199 C CA . SER A 1 292 ? -3.952 15.887 -1.905 1.00 88.50 292 SER A CA 1
ATOM 2200 C C . SER A 1 292 ? -4.118 14.889 -3.050 1.00 88.50 292 SER A C 1
ATOM 2202 O O . SER A 1 292 ? -4.768 15.196 -4.040 1.00 88.50 292 SER A O 1
ATOM 2204 N N . ARG A 1 293 ? -3.504 13.707 -2.942 1.00 91.69 293 ARG A N 1
ATOM 2205 C CA . ARG A 1 293 ? -3.533 12.675 -3.987 1.00 91.69 293 ARG A CA 1
ATOM 2206 C C . ARG A 1 293 ? -4.706 11.707 -3.850 1.00 91.69 293 ARG A C 1
ATOM 2208 O O . ARG A 1 293 ? -4.861 10.861 -4.721 1.00 91.69 293 ARG A O 1
ATOM 2215 N N . HIS A 1 294 ? -5.457 11.780 -2.757 1.00 91.75 294 HIS A N 1
ATOM 2216 C CA . HIS A 1 294 ? -6.601 10.912 -2.505 1.00 91.75 294 HIS A CA 1
ATOM 2217 C C . HIS A 1 294 ? -7.887 11.605 -2.944 1.00 91.75 294 HIS A C 1
ATOM 2219 O O . HIS A 1 294 ? -8.039 12.813 -2.760 1.00 91.75 294 HIS A O 1
ATOM 2225 N N . ASP A 1 295 ? -8.828 10.824 -3.463 1.00 94.25 295 ASP A N 1
ATOM 2226 C CA . ASP A 1 295 ? -10.199 11.276 -3.668 1.00 94.25 295 ASP A CA 1
ATOM 2227 C C . ASP A 1 295 ? -11.031 10.915 -2.430 1.00 94.25 295 ASP A C 1
ATOM 2229 O O . ASP A 1 295 ? -11.626 9.842 -2.332 1.00 94.25 295 ASP A O 1
ATOM 2233 N N . TRP A 1 296 ? -11.023 11.807 -1.437 1.00 92.75 296 TRP A N 1
ATOM 2234 C CA . TRP A 1 296 ? -11.687 11.580 -0.149 1.00 92.75 296 TRP A CA 1
ATOM 2235 C C . TRP A 1 296 ? -13.202 11.401 -0.272 1.00 92.75 296 TRP A C 1
ATOM 2237 O O . TRP A 1 296 ? -13.792 10.660 0.515 1.00 92.75 296 TRP A O 1
ATOM 2247 N N . ALA A 1 297 ? -13.828 12.055 -1.254 1.00 93.62 297 ALA A N 1
ATOM 2248 C CA . ALA A 1 297 ? -15.254 11.911 -1.510 1.00 93.62 297 ALA A CA 1
ATOM 2249 C C . ALA A 1 297 ? -15.559 10.522 -2.088 1.00 93.62 297 ALA A C 1
ATOM 2251 O O . ALA A 1 297 ? -16.468 9.840 -1.606 1.00 93.62 297 ALA A O 1
ATOM 2252 N N . ALA A 1 298 ? -14.762 10.062 -3.059 1.00 95.12 298 ALA A N 1
ATOM 2253 C CA . ALA A 1 298 ? -14.883 8.712 -3.600 1.00 95.12 298 ALA A CA 1
ATOM 2254 C C . ALA A 1 298 ? -14.602 7.636 -2.539 1.00 95.12 298 ALA A C 1
ATOM 2256 O O . ALA A 1 298 ? -15.307 6.627 -2.497 1.00 95.12 298 ALA A O 1
ATOM 2257 N N . GLU A 1 299 ? -13.625 7.851 -1.652 1.00 96.44 299 GLU A N 1
ATOM 2258 C CA . GLU A 1 299 ? -13.345 6.947 -0.530 1.00 96.44 299 GLU A CA 1
ATOM 2259 C C . GLU A 1 299 ? -14.517 6.854 0.448 1.00 96.44 299 GLU A C 1
ATOM 2261 O O . GLU A 1 299 ? -14.922 5.749 0.810 1.00 96.44 299 GLU A O 1
ATOM 2266 N N . ALA A 1 300 ? -15.099 7.990 0.841 1.00 95.56 300 ALA A N 1
ATOM 2267 C CA . ALA A 1 300 ? -16.273 8.011 1.708 1.00 95.56 300 ALA A CA 1
ATOM 2268 C C . ALA A 1 300 ? -17.458 7.267 1.072 1.00 95.56 300 ALA A C 1
ATOM 2270 O O . ALA A 1 300 ? -18.075 6.414 1.713 1.00 95.56 300 ALA A O 1
ATOM 2271 N N . ALA A 1 301 ? -17.724 7.516 -0.214 1.00 96.44 301 ALA A N 1
ATOM 2272 C CA . ALA A 1 301 ? -18.771 6.822 -0.958 1.00 96.44 301 ALA A CA 1
ATOM 2273 C C . ALA A 1 301 ? -18.505 5.311 -1.073 1.00 96.44 301 ALA A C 1
ATOM 2275 O O . ALA A 1 301 ? -19.430 4.508 -0.954 1.00 96.44 301 ALA A O 1
ATOM 2276 N N . LEU A 1 302 ? -17.251 4.901 -1.289 1.00 96.94 302 LEU A N 1
ATOM 2277 C CA . LEU A 1 302 ? -16.868 3.491 -1.355 1.00 96.94 302 LEU A CA 1
ATOM 2278 C C . LEU A 1 302 ? -17.076 2.784 -0.011 1.00 96.94 302 LEU A C 1
ATOM 2280 O O . LEU A 1 302 ? -17.684 1.716 0.017 1.00 96.94 302 LEU A O 1
ATOM 2284 N N . VAL A 1 303 ? -16.645 3.393 1.095 1.00 97.12 303 VAL A N 1
ATOM 2285 C CA . VAL A 1 303 ? -16.840 2.832 2.440 1.00 97.12 303 VAL A CA 1
ATOM 2286 C C . VAL A 1 303 ? -18.324 2.767 2.803 1.00 97.12 303 VAL A C 1
ATOM 2288 O O . VAL A 1 303 ? -18.763 1.773 3.375 1.00 97.12 303 VAL A O 1
ATOM 2291 N N . ALA A 1 304 ? -19.124 3.770 2.431 1.00 96.69 304 ALA A N 1
ATOM 2292 C CA . ALA A 1 304 ? -20.573 3.728 2.621 1.00 96.69 304 ALA A CA 1
ATOM 2293 C C . ALA A 1 304 ? -21.220 2.549 1.873 1.00 96.69 304 ALA A C 1
ATOM 2295 O O . ALA A 1 304 ? -22.059 1.849 2.440 1.00 96.69 304 ALA A O 1
ATOM 2296 N N . ARG A 1 305 ? -20.785 2.265 0.635 1.00 97.06 305 ARG A N 1
ATOM 2297 C CA . ARG A 1 305 ? -21.233 1.070 -0.102 1.00 97.06 305 ARG A CA 1
ATOM 2298 C C . ARG A 1 305 ? -20.834 -0.226 0.600 1.00 97.06 305 ARG A C 1
ATOM 2300 O O . ARG A 1 305 ? -21.647 -1.138 0.663 1.00 97.06 305 ARG A O 1
ATOM 2307 N N . TRP A 1 306 ? -19.620 -0.317 1.141 1.00 97.19 306 TRP A N 1
ATOM 2308 C CA . TRP A 1 306 ? -19.194 -1.497 1.902 1.00 97.19 306 TRP A CA 1
ATOM 2309 C C . TRP A 1 306 ? -20.008 -1.687 3.182 1.00 97.19 306 TRP A C 1
ATOM 2311 O O . TRP A 1 306 ? -20.384 -2.812 3.495 1.00 97.19 306 TRP A O 1
ATOM 2321 N N . ARG A 1 307 ? -20.371 -0.603 3.880 1.00 96.94 307 ARG A N 1
ATOM 2322 C CA . ARG A 1 307 ? -21.294 -0.670 5.028 1.00 96.94 307 ARG A CA 1
ATOM 2323 C C . ARG A 1 307 ? -22.657 -1.227 4.632 1.00 96.94 307 ARG A C 1
ATOM 2325 O O . ARG A 1 307 ? -23.164 -2.123 5.294 1.00 96.94 307 ARG A O 1
ATOM 2332 N N . ALA A 1 308 ? -23.199 -0.787 3.495 1.00 96.81 308 ALA A N 1
ATOM 2333 C CA . ALA A 1 308 ? -24.437 -1.345 2.945 1.00 96.81 308 ALA A CA 1
ATOM 2334 C C . ALA A 1 308 ? -24.322 -2.834 2.549 1.00 96.81 308 ALA A C 1
ATOM 2336 O O . ALA A 1 308 ? -25.336 -3.508 2.410 1.00 96.81 308 ALA A O 1
ATOM 2337 N N . GLN A 1 309 ? -23.102 -3.355 2.383 1.00 96.19 309 GLN A N 1
ATOM 2338 C CA . GLN A 1 309 ? -22.816 -4.765 2.099 1.00 96.19 309 GLN A CA 1
ATOM 2339 C C . GLN A 1 309 ? -22.475 -5.583 3.357 1.00 96.19 309 GLN A C 1
ATOM 2341 O O . GLN A 1 309 ? -22.184 -6.771 3.236 1.00 96.19 309 GLN A O 1
ATOM 2346 N N . GLY A 1 310 ? -22.500 -4.976 4.549 1.00 95.81 310 GLY A N 1
ATOM 2347 C CA . GLY A 1 310 ? -22.261 -5.662 5.822 1.00 95.81 310 GLY A CA 1
ATOM 2348 C C . GLY A 1 310 ? -20.942 -5.329 6.523 1.00 95.81 310 GLY A C 1
ATOM 2349 O O . GLY A 1 310 ? -20.621 -5.988 7.508 1.00 95.81 310 GLY A O 1
ATOM 2350 N N . LEU A 1 311 ? -20.175 -4.333 6.062 1.00 96.94 311 LEU A N 1
ATOM 2351 C CA . LEU A 1 311 ? -19.058 -3.789 6.848 1.00 96.94 311 LEU A CA 1
ATOM 2352 C C . LEU A 1 311 ? -19.597 -3.072 8.095 1.00 96.94 311 LEU A C 1
ATOM 2354 O O . LEU A 1 311 ? -20.400 -2.145 7.969 1.00 96.94 311 LEU A O 1
ATOM 2358 N N . GLY A 1 312 ? -19.130 -3.490 9.275 1.00 93.50 312 GLY A N 1
ATOM 2359 C CA . GLY A 1 312 ? -19.501 -2.901 10.567 1.00 93.50 312 GLY A CA 1
ATOM 2360 C C . GLY A 1 312 ? -18.803 -1.592 10.911 1.00 93.50 312 GLY A C 1
ATOM 2361 O O . GLY A 1 312 ? -17.792 -1.225 10.264 1.00 93.50 312 GLY A O 1
#

Solvent-accessible surface area (backbone atoms only — not comparable to full-atom values): 16322 Å² total; per-residue (Å²): 133,58,77,63,58,52,49,52,50,40,54,50,38,49,68,55,19,46,44,38,71,64,43,51,51,46,31,69,70,43,64,63,90,40,38,66,38,40,47,52,28,38,50,53,36,35,74,52,33,34,78,62,56,74,88,48,49,63,60,44,58,74,26,40,83,81,39,56,72,73,55,29,34,49,48,50,18,49,39,35,74,73,42,51,76,75,56,66,92,57,64,63,71,58,50,60,63,27,36,53,19,30,45,36,10,53,74,72,74,38,90,53,46,52,49,53,74,66,55,49,53,52,47,52,53,51,51,59,73,30,32,90,54,16,36,32,37,42,41,47,27,33,72,41,58,86,61,60,39,3,70,66,42,55,68,31,57,35,23,35,36,48,63,78,51,67,47,76,59,42,47,50,58,24,67,26,83,67,30,36,32,42,39,29,52,81,82,61,56,77,78,86,80,63,72,80,48,50,36,34,33,34,44,54,69,29,37,38,39,71,45,59,84,55,63,40,40,45,54,37,39,74,72,71,23,47,27,37,52,38,54,37,67,32,38,17,56,39,19,70,74,47,33,11,55,62,51,62,58,59,37,49,50,45,37,48,44,72,74,44,103,43,32,75,43,37,31,59,42,43,51,47,64,61,72,69,41,94,85,39,48,31,24,24,39,77,79,50,72,78,67,75,37,43,48,56,68,49,44,20,55,51,46,52,53,43,38,78,68,51,35,73

Mean predicted aligned error: 3.76 Å

pLDDT: mean 93.29, std 6.36, range [60.03, 98.69]

Organism: NCBI:txid2824118

Radius of gyration: 20.18 Å; Cα contacts (8 Å, |Δi|>4): 570; chains: 1; bounding box: 51×40×56 Å

Foldseek 3Di:
DDLVVLVVVLVVCVVLFQLDVSNLVSLVSFDPVALLSLLVSQVSCLLLLHARPPVSLVVNLVRLVVDDLVSNLLSLLSCLVPPVCSCPPPDPVSLVSSCLQQSSCVSVVHDDLAFDPVVVVVVLVVLQVQLVQFEEEAEFFQVLQPQQCLVVQVSGSAYEYEAQNDAARNDSRRNHQDHQEYEYELPRQDDDDRPNHAEYEYEDQFRSSPRGDRNVSVVCVVVVHHYYYQYSVLQNVLCVQFSGGDDSLLSVQSRSCVSDDAQRRAEYHNWLPANPDVQTGGRRDRNDDDDSRGPSPSRNVVVVVSVVVPHD

Nearest PDB structures (foldseek):
  6apj-assembly2_B  TM=5.804E-01  e=6.734E-05  Homo sapiens
  6apj-assembly4_D  TM=6.230E-01  e=2.391E-04  Homo sapiens
  5bo8-assembly1_B  TM=6.221E-01  e=1.816E-04  Homo sapiens
  8rbk-assembly1_A  TM=1.899E-01  e=1.158E+00  Bos taurus

InterPro domains:
  IPR038578 GT29-like superfamiliy [G3DSA:3.90.1480.20] (131-310)